Protein AF-A0A5E4I8W9-F1 (afdb_monomer_lite)

pLDDT: mean 79.37, std 18.42, range [37.03, 97.81]

Sequence (191 aa):
MSIEKKMALIIVDIEKENGEYVACIVKEGEKGYFTTDWRWGTDRQKAQKQADEYNAKMGITKKEAMRLTFQSMEPKRPQNKFNLPPDLYELVCEKAGTPTTFEDSLVTFEEPMNPEDPKVIYDILLQEIEIQAAGARGHPEEVGRFPTIMQCALILEYLRHGVKQQEAQGIDGQDRKGYTDTQDRENYTEN

Structure (mmCIF, N/CA/C/O backbone):
data_AF-A0A5E4I8W9-F1
#
_entry.id   AF-A0A5E4I8W9-F1
#
loop_
_atom_site.group_PDB
_atom_site.id
_atom_site.type_symbol
_atom_site.label_atom_id
_atom_site.label_alt_id
_atom_site.label_comp_id
_atom_site.label_asym_id
_atom_site.label_entity_id
_atom_site.label_se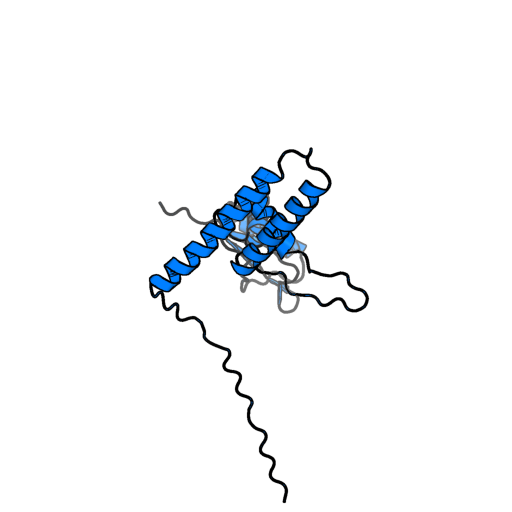q_id
_atom_site.pdbx_PDB_ins_code
_atom_site.Cartn_x
_atom_site.Cartn_y
_atom_site.Cartn_z
_atom_site.occupancy
_atom_site.B_iso_or_equiv
_atom_site.auth_seq_id
_atom_site.auth_comp_id
_atom_site.auth_asym_id
_atom_site.auth_atom_id
_atom_site.pdbx_PDB_model_num
ATOM 1 N N . MET A 1 1 ? 11.413 -14.765 21.235 1.00 44.59 1 MET A N 1
ATOM 2 C CA . MET A 1 1 ? 10.432 -13.877 21.891 1.00 44.59 1 MET A CA 1
ATOM 3 C C . MET A 1 1 ? 9.460 -13.433 20.817 1.00 44.59 1 MET A C 1
ATOM 5 O O . MET A 1 1 ? 9.900 -12.806 19.862 1.00 44.59 1 MET A O 1
ATOM 9 N N . SER A 1 2 ? 8.199 -13.850 20.896 1.00 56.50 2 SER A N 1
ATOM 10 C CA . SER A 1 2 ? 7.172 -13.412 19.949 1.00 56.50 2 SER A CA 1
ATOM 11 C C . SER A 1 2 ? 6.848 -11.954 20.251 1.00 56.50 2 SER A C 1
ATOM 13 O O . SER A 1 2 ? 6.422 -11.645 21.359 1.00 56.50 2 SER A O 1
ATOM 15 N N . ILE A 1 3 ? 7.121 -11.055 19.308 1.00 68.81 3 ILE A N 1
ATOM 16 C CA . ILE A 1 3 ? 6.708 -9.655 19.417 1.00 68.81 3 ILE A CA 1
ATOM 17 C C . ILE A 1 3 ? 5.181 -9.656 19.296 1.00 68.81 3 ILE A C 1
ATOM 19 O O . ILE A 1 3 ? 4.652 -10.071 18.264 1.00 68.81 3 ILE A O 1
ATOM 23 N N . GLU A 1 4 ? 4.473 -9.268 20.357 1.00 81.88 4 GLU A N 1
ATOM 24 C CA . GLU A 1 4 ? 3.020 -9.098 20.299 1.00 81.88 4 GLU A CA 1
ATOM 25 C C . GLU A 1 4 ? 2.685 -8.014 19.268 1.00 81.88 4 GLU A C 1
ATOM 27 O O . GLU A 1 4 ? 3.180 -6.888 19.344 1.00 81.88 4 GLU A O 1
ATOM 32 N N . LYS A 1 5 ? 1.874 -8.370 18.268 1.00 90.25 5 LYS A N 1
ATOM 33 C CA . LYS A 1 5 ? 1.439 -7.439 17.223 1.00 90.25 5 LYS A CA 1
ATOM 34 C C . LYS A 1 5 ? 0.463 -6.425 17.816 1.00 90.25 5 LYS A C 1
ATOM 36 O O . LYS A 1 5 ? -0.514 -6.820 18.453 1.00 90.25 5 LYS A O 1
ATOM 41 N N . LYS A 1 6 ? 0.682 -5.131 17.567 1.00 93.88 6 LYS A N 1
ATOM 42 C CA . LYS A 1 6 ? -0.249 -4.078 18.004 1.00 93.88 6 LYS A CA 1
ATOM 43 C C . LYS A 1 6 ? -1.563 -4.139 17.212 1.00 93.88 6 LYS A C 1
ATOM 45 O O . LYS A 1 6 ? -1.560 -4.459 16.025 1.00 93.88 6 LYS A O 1
ATOM 50 N N . MET A 1 7 ? -2.682 -3.789 17.846 1.00 95.44 7 MET A N 1
ATOM 51 C CA . MET A 1 7 ? -4.007 -3.726 17.210 1.00 95.44 7 MET A CA 1
ATOM 52 C C . MET A 1 7 ? -4.764 -2.469 17.632 1.00 95.44 7 MET A C 1
ATOM 54 O O . MET A 1 7 ? -4.796 -2.170 18.816 1.00 95.44 7 MET A O 1
ATOM 58 N N . ALA A 1 8 ? -5.391 -1.748 16.706 1.00 97.00 8 ALA A N 1
ATOM 59 C CA . ALA A 1 8 ? -6.159 -0.540 17.015 1.00 97.00 8 ALA A CA 1
ATOM 60 C C . ALA A 1 8 ? -7.597 -0.637 16.499 1.00 97.00 8 ALA A C 1
ATOM 62 O O . ALA A 1 8 ? -7.856 -1.246 15.463 1.00 97.00 8 ALA A O 1
ATOM 63 N N . LEU A 1 9 ? -8.523 -0.007 17.218 1.00 97.06 9 LEU A N 1
ATOM 64 C CA . LEU A 1 9 ? -9.911 0.171 16.805 1.00 97.06 9 LEU A CA 1
ATOM 65 C C . LEU A 1 9 ? -10.069 1.490 16.054 1.00 97.06 9 LEU A C 1
ATOM 67 O O . LEU A 1 9 ? -9.576 2.532 16.493 1.00 97.06 9 LEU A O 1
ATOM 71 N N . ILE A 1 10 ? -10.774 1.447 14.932 1.00 96.75 10 ILE A N 1
ATOM 72 C CA . ILE A 1 10 ? -11.034 2.591 14.062 1.00 96.75 10 ILE A CA 1
ATOM 73 C C . ILE A 1 10 ? -12.501 2.607 13.640 1.00 96.75 10 ILE A C 1
ATOM 75 O O . ILE A 1 10 ? -13.170 1.574 13.647 1.00 96.75 10 ILE A O 1
ATOM 79 N N . ILE A 1 11 ? -12.983 3.784 13.244 1.00 96.75 11 ILE A N 1
ATOM 80 C CA . ILE A 1 11 ? -14.303 3.957 12.638 1.00 96.75 11 ILE A CA 1
ATOM 81 C C . ILE A 1 11 ? -14.124 4.267 11.160 1.00 96.75 11 ILE A C 1
ATOM 83 O O . ILE A 1 11 ? -13.420 5.211 10.798 1.00 96.75 11 ILE A O 1
ATOM 87 N N . VAL A 1 12 ? -14.772 3.465 10.320 1.00 91.94 12 VAL A N 1
ATOM 88 C CA . VAL A 1 12 ? -14.774 3.615 8.866 1.00 91.94 12 VAL A CA 1
ATOM 89 C C . VAL A 1 12 ? -16.174 4.052 8.437 1.00 91.94 12 VAL A C 1
ATOM 91 O O . VAL A 1 12 ? -17.161 3.442 8.829 1.00 91.94 12 VAL A O 1
ATOM 94 N N . ASP A 1 13 ? -16.280 5.123 7.644 1.00 89.00 13 ASP A N 1
ATOM 95 C CA . ASP A 1 13 ? -17.581 5.743 7.334 1.00 89.00 13 ASP A CA 1
ATOM 96 C C . ASP A 1 13 ? -18.515 4.866 6.493 1.00 89.00 13 ASP A C 1
ATOM 98 O O . ASP A 1 13 ? -19.737 4.997 6.602 1.00 89.00 13 ASP A O 1
ATOM 102 N N . ILE A 1 14 ? -17.935 3.998 5.660 1.00 87.31 14 ILE A N 1
ATOM 103 C CA . ILE A 1 14 ? -18.670 3.052 4.813 1.00 87.31 14 ILE A CA 1
ATOM 104 C C . ILE A 1 14 ? -19.191 1.844 5.601 1.00 87.31 14 ILE A C 1
ATOM 106 O O . ILE A 1 14 ? -20.163 1.224 5.182 1.00 87.31 14 ILE A O 1
ATOM 110 N N . GLU A 1 15 ? -18.602 1.553 6.762 1.00 89.31 15 GLU A N 1
ATOM 111 C CA . GLU A 1 15 ? -18.958 0.397 7.580 1.00 89.31 15 GLU A CA 1
ATOM 112 C C . GLU A 1 15 ? -20.063 0.763 8.565 1.00 89.31 15 GLU A C 1
ATOM 114 O O . GLU A 1 15 ? -19.833 1.253 9.680 1.00 89.31 15 GLU A O 1
ATOM 119 N N . LYS A 1 16 ? -21.296 0.536 8.116 1.00 92.69 16 LYS A N 1
ATOM 120 C CA . LYS A 1 16 ? -22.503 0.727 8.911 1.00 92.69 16 LYS A CA 1
ATOM 121 C C . LYS A 1 16 ? -23.421 -0.465 8.776 1.00 92.69 16 LYS A C 1
ATOM 123 O O . LYS A 1 16 ? -23.658 -0.951 7.676 1.00 92.69 16 LYS A O 1
ATOM 128 N N . GLU A 1 17 ? -24.034 -0.854 9.882 1.00 92.69 17 GLU A N 1
ATOM 129 C CA . GLU A 1 17 ? -25.124 -1.821 9.871 1.00 92.69 17 GLU A CA 1
ATOM 130 C C . GLU A 1 17 ? -26.355 -1.170 10.485 1.00 92.69 17 GLU A C 1
ATOM 132 O O . GLU A 1 17 ? -26.282 -0.585 11.563 1.00 92.69 17 GLU A O 1
ATOM 137 N N . ASN A 1 18 ? -27.480 -1.212 9.770 1.00 93.94 18 ASN A N 1
ATOM 138 C CA . ASN A 1 18 ? -28.723 -0.549 10.181 1.00 93.94 18 ASN A CA 1
ATOM 139 C C . ASN A 1 18 ? -28.548 0.953 10.504 1.00 93.94 18 ASN A C 1
ATOM 141 O O . ASN A 1 18 ? -29.280 1.521 11.310 1.00 93.94 18 ASN A O 1
ATOM 145 N N . GLY A 1 19 ? -27.568 1.605 9.866 1.00 92.94 19 GLY A N 1
ATOM 146 C CA . GLY A 1 19 ? -27.229 3.017 10.073 1.00 92.94 19 GLY A CA 1
ATOM 147 C C . GLY A 1 19 ? -26.293 3.296 11.255 1.00 92.94 19 GLY A C 1
ATOM 148 O O . GLY A 1 19 ? -25.842 4.433 11.402 1.00 92.94 19 GLY A O 1
ATOM 149 N N . GLU A 1 20 ? -25.964 2.290 12.063 1.00 95.38 20 GLU A N 1
ATOM 150 C CA . GLU A 1 20 ? -25.036 2.408 13.186 1.00 95.38 20 GLU A CA 1
ATOM 151 C C . GLU A 1 20 ? -23.595 2.151 12.746 1.00 95.38 20 GLU A C 1
ATOM 153 O O . GLU A 1 20 ? -23.331 1.259 11.940 1.00 95.38 20 GLU A O 1
ATOM 158 N N . TYR A 1 21 ? -22.653 2.920 13.291 1.00 96.06 21 TYR A N 1
ATOM 159 C CA . TYR A 1 21 ? -21.228 2.725 13.052 1.00 96.06 21 TYR A CA 1
ATOM 160 C C . TYR A 1 21 ? -20.744 1.429 13.697 1.00 96.06 21 TYR A C 1
ATOM 162 O O . TYR A 1 21 ? -21.028 1.151 14.868 1.00 96.06 21 TYR A O 1
ATOM 170 N N . VAL A 1 22 ? -19.961 0.680 12.924 1.00 96.31 22 VAL A N 1
ATOM 171 C CA .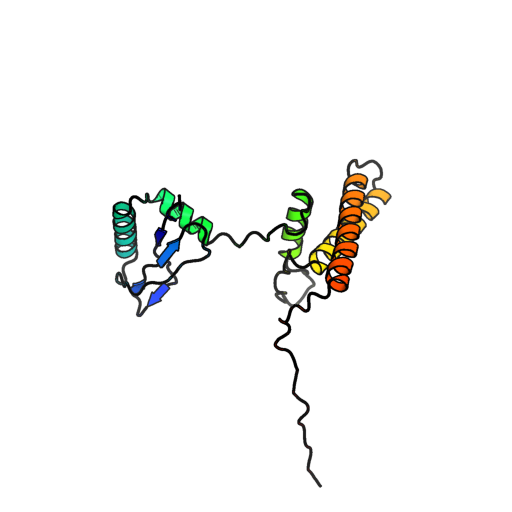 VAL A 1 22 ? -19.342 -0.576 13.340 1.00 96.31 22 VAL A CA 1
ATOM 172 C C . VAL A 1 22 ? -17.878 -0.325 13.664 1.00 96.31 22 VAL A C 1
ATOM 174 O O . VAL A 1 22 ? -17.150 0.290 12.881 1.00 96.31 22 VAL A O 1
ATOM 177 N N . ALA A 1 23 ? -17.422 -0.806 14.818 1.00 95.81 23 ALA A N 1
ATOM 178 C CA . ALA A 1 23 ? -16.007 -0.723 15.142 1.00 95.81 23 ALA A CA 1
ATOM 179 C C . ALA A 1 23 ? -15.203 -1.676 14.243 1.00 95.81 23 ALA A C 1
ATOM 181 O O . ALA A 1 23 ? -15.561 -2.845 14.072 1.00 95.81 23 ALA A O 1
ATOM 182 N N . CYS A 1 24 ? -14.104 -1.181 13.684 1.00 96.50 24 CYS A N 1
ATOM 183 C CA . CYS A 1 24 ? -13.204 -1.950 12.835 1.00 96.50 24 CYS A CA 1
ATOM 184 C C . CYS A 1 24 ? -11.846 -2.108 13.521 1.00 96.50 24 CYS A C 1
ATOM 186 O O . CYS A 1 24 ? -11.376 -1.189 14.186 1.00 96.50 24 CYS A O 1
ATOM 188 N N . ILE A 1 25 ? -11.200 -3.258 13.358 1.00 96.69 25 ILE A N 1
ATOM 189 C CA . ILE A 1 25 ? -9.895 -3.567 13.946 1.00 96.69 25 ILE A CA 1
ATOM 190 C C . ILE A 1 25 ? -8.837 -3.546 12.847 1.00 96.69 25 ILE A C 1
ATOM 192 O O . ILE A 1 25 ? -8.944 -4.280 11.867 1.00 96.69 25 ILE A O 1
ATOM 196 N N . VAL A 1 26 ? -7.778 -2.769 13.047 1.00 96.19 26 VAL A N 1
ATOM 197 C CA . VAL A 1 26 ? -6.542 -2.847 12.259 1.00 96.19 26 VAL A CA 1
ATOM 198 C C . VAL A 1 26 ? -5.455 -3.521 13.082 1.00 96.19 26 VAL A C 1
ATOM 200 O O . VAL A 1 26 ? -5.323 -3.263 14.280 1.00 96.19 26 VAL A O 1
ATOM 203 N N . LYS A 1 27 ? -4.666 -4.390 12.451 1.00 94.88 27 LYS A N 1
ATOM 204 C CA . LYS A 1 27 ? -3.575 -5.123 13.104 1.00 94.88 27 LYS A CA 1
ATOM 205 C C . LYS A 1 27 ? -2.245 -4.802 12.443 1.00 94.88 27 LYS A C 1
ATOM 207 O O . LYS A 1 27 ? -2.155 -4.635 11.230 1.00 94.88 27 LYS A O 1
ATOM 212 N N . GLU A 1 28 ? -1.197 -4.734 13.248 1.00 93.38 28 GLU A N 1
ATOM 213 C CA . GLU A 1 28 ? 0.152 -4.467 12.772 1.00 93.38 28 GLU A CA 1
ATOM 214 C C . GLU A 1 28 ? 0.642 -5.579 11.836 1.00 93.38 28 GLU A C 1
ATOM 216 O O . GLU A 1 28 ? 0.653 -6.764 12.182 1.00 93.38 28 GLU A O 1
ATOM 221 N N . GLY A 1 29 ? 1.054 -5.176 10.632 1.00 88.06 29 GLY A N 1
ATOM 222 C CA . GLY A 1 29 ? 1.522 -6.084 9.586 1.00 88.06 29 GLY A CA 1
ATOM 223 C C . GLY A 1 29 ? 0.414 -6.795 8.803 1.00 88.06 29 GLY A C 1
ATOM 224 O O . GLY A 1 29 ? 0.737 -7.618 7.950 1.00 88.06 29 GLY A O 1
ATOM 225 N N . GLU A 1 30 ? -0.861 -6.493 9.056 1.00 89.25 30 GLU A N 1
ATOM 226 C CA . GLU A 1 30 ? -1.992 -7.008 8.275 1.00 89.25 30 GLU A CA 1
ATOM 227 C C . GLU A 1 30 ? -2.579 -5.901 7.385 1.00 89.25 30 GLU A C 1
ATOM 229 O O . GLU A 1 30 ? -2.483 -4.711 7.694 1.00 89.25 30 GLU A O 1
ATOM 234 N N . LYS A 1 31 ? -3.131 -6.293 6.232 1.00 88.31 31 LYS A N 1
ATOM 235 C CA . LYS A 1 31 ? -3.739 -5.374 5.261 1.00 88.31 31 LYS A CA 1
ATOM 236 C C . LYS A 1 31 ? -5.248 -5.305 5.467 1.00 88.31 31 LYS A C 1
ATOM 238 O O . LYS A 1 31 ? -5.874 -6.313 5.782 1.00 88.31 31 LYS A O 1
ATOM 243 N N . GLY A 1 32 ? -5.810 -4.122 5.242 1.00 90.81 32 GLY A N 1
ATOM 244 C CA . GLY A 1 32 ? -7.217 -3.837 5.488 1.00 90.81 32 GLY A CA 1
ATOM 245 C C . GLY A 1 32 ? -7.574 -3.808 6.975 1.00 90.81 32 GLY A C 1
ATOM 246 O O . GLY A 1 32 ? -6.727 -3.643 7.852 1.00 90.81 32 GLY A O 1
ATOM 247 N N . TYR A 1 33 ? -8.859 -3.956 7.258 1.00 94.81 33 TYR A N 1
ATOM 248 C CA . TYR A 1 33 ? -9.402 -3.980 8.610 1.00 94.81 33 TYR A CA 1
ATOM 249 C C . TYR A 1 33 ? -10.397 -5.131 8.749 1.00 94.81 33 TYR A C 1
ATOM 251 O O . TYR A 1 33 ? -10.921 -5.645 7.764 1.00 94.81 33 TYR A O 1
ATOM 259 N N . PHE A 1 34 ? -10.672 -5.519 9.988 1.00 94.25 34 PHE A N 1
ATOM 260 C CA . PHE A 1 34 ? -11.680 -6.514 10.328 1.00 94.25 34 PHE A CA 1
ATOM 261 C C . PHE A 1 34 ? -12.878 -5.822 10.957 1.00 94.25 34 PHE A C 1
ATOM 263 O O . PHE A 1 34 ? -12.722 -5.064 11.913 1.00 94.25 34 PHE A O 1
ATOM 270 N N . THR A 1 35 ? -14.074 -6.088 10.456 1.00 94.06 35 THR A N 1
ATOM 271 C CA . THR A 1 35 ? -15.315 -5.612 11.071 1.00 94.06 35 THR A CA 1
ATOM 272 C C . THR A 1 35 ? -15.620 -6.409 12.335 1.00 94.06 35 THR A C 1
ATOM 274 O O . THR A 1 35 ? -15.418 -7.624 12.373 1.00 94.06 35 THR A O 1
ATOM 277 N N . THR A 1 36 ? -16.130 -5.740 13.364 1.00 9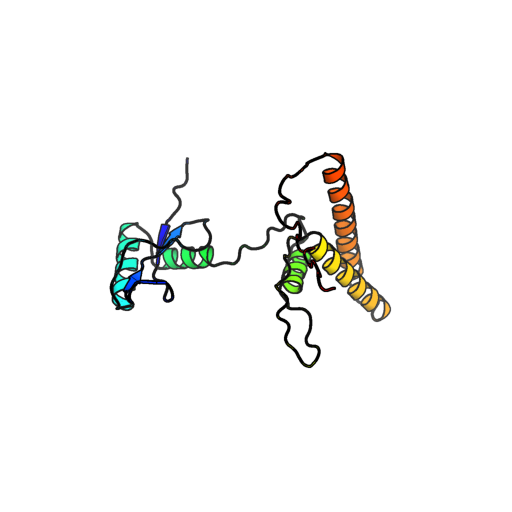5.75 36 THR A N 1
ATOM 278 C CA . THR A 1 36 ? -16.592 -6.390 14.600 1.00 95.75 36 THR A CA 1
ATOM 279 C C . THR A 1 36 ? -18.118 -6.486 14.655 1.00 95.75 36 THR A C 1
ATOM 281 O O . THR A 1 36 ? -18.850 -5.910 13.846 1.00 95.75 36 THR A O 1
ATOM 284 N N . ASP A 1 37 ? -18.624 -7.194 15.656 1.00 96.88 37 ASP A N 1
ATOM 285 C CA . ASP A 1 37 ? -20.032 -7.198 16.044 1.00 96.88 37 ASP A CA 1
ATOM 286 C C . ASP A 1 37 ? -20.414 -5.977 16.913 1.00 96.88 37 ASP A C 1
ATOM 288 O O . ASP A 1 37 ? -21.593 -5.764 17.199 1.00 96.88 37 ASP A O 1
ATOM 292 N N . TRP A 1 38 ? -19.468 -5.093 17.255 1.00 96.50 38 TRP A N 1
ATOM 293 C CA . TRP A 1 38 ? -19.726 -3.934 18.113 1.00 96.50 38 TRP A CA 1
ATOM 294 C C . TRP A 1 38 ? -20.336 -2.758 17.348 1.00 96.50 38 TRP A C 1
ATOM 296 O O . TRP A 1 38 ? -19.714 -2.175 16.457 1.00 96.50 38 TRP A O 1
ATOM 306 N N . ARG A 1 39 ? -21.553 -2.383 17.753 1.00 96.00 39 ARG A N 1
ATOM 307 C CA . ARG A 1 39 ? -22.319 -1.255 17.211 1.00 96.00 39 ARG A CA 1
ATOM 308 C C . ARG A 1 39 ? -22.258 -0.073 18.174 1.00 96.00 39 ARG A C 1
ATOM 310 O O . ARG A 1 39 ? -22.609 -0.208 19.345 1.00 96.00 39 ARG A O 1
ATOM 317 N N . TRP A 1 40 ? -21.805 1.084 17.697 1.00 96.25 40 TRP A N 1
ATOM 318 C CA . TRP A 1 40 ? -21.567 2.279 18.525 1.00 96.25 40 TRP A CA 1
ATOM 319 C C . TRP A 1 40 ? -22.513 3.442 18.193 1.00 96.25 40 TRP A C 1
ATOM 321 O O . TRP A 1 40 ? -22.206 4.616 18.421 1.00 96.25 40 TRP A O 1
ATOM 331 N N . GLY A 1 41 ? -23.703 3.103 17.693 1.00 95.38 41 GLY A N 1
ATOM 332 C CA . GLY A 1 41 ? -24.768 4.044 17.366 1.00 95.38 41 GLY A CA 1
ATOM 333 C C . GLY A 1 41 ? -24.507 4.845 16.089 1.00 95.38 41 GLY A C 1
ATOM 334 O O . GLY A 1 41 ? -23.562 4.603 15.346 1.00 95.38 41 GLY A O 1
ATOM 335 N N . THR A 1 42 ? -25.375 5.815 15.815 1.00 96.88 42 THR A N 1
ATOM 336 C CA . THR A 1 42 ? -25.404 6.573 14.548 1.00 96.88 42 THR A CA 1
ATOM 337 C C . THR A 1 42 ? -24.567 7.858 14.562 1.00 96.88 42 THR A C 1
ATOM 339 O O . THR A 1 42 ? -24.414 8.518 13.533 1.00 96.88 42 THR A O 1
ATOM 342 N N . ASP A 1 43 ? -24.013 8.234 15.717 1.00 97.44 43 ASP A N 1
ATOM 343 C CA . ASP A 1 43 ? -23.225 9.454 15.900 1.00 97.44 43 ASP A CA 1
ATOM 344 C C . ASP A 1 43 ? -21.727 9.162 15.747 1.00 97.44 43 ASP A C 1
ATOM 346 O O . ASP A 1 43 ? -21.100 8.516 16.592 1.00 97.44 43 ASP A O 1
ATOM 350 N N . ARG A 1 44 ? -21.137 9.701 14.674 1.00 95.12 44 ARG A N 1
ATOM 351 C CA . ARG A 1 44 ? -19.723 9.506 14.335 1.00 95.12 44 ARG A CA 1
ATOM 352 C C . ARG A 1 44 ? -18.783 9.980 15.439 1.00 95.12 44 ARG A C 1
ATOM 354 O O . ARG A 1 44 ? -17.779 9.326 15.705 1.00 95.12 44 ARG A O 1
ATOM 361 N N . GLN A 1 45 ? -19.063 11.128 16.057 1.00 97.00 45 GLN A N 1
ATOM 362 C CA . GLN A 1 45 ? -18.156 11.705 17.050 1.00 97.00 45 GLN A CA 1
ATOM 363 C C . GLN A 1 45 ? -18.139 10.859 18.321 1.00 97.00 45 GLN A C 1
ATOM 365 O O . GLN A 1 45 ? -17.076 10.650 18.907 1.00 97.00 45 GLN A O 1
ATOM 370 N N . LYS A 1 46 ? -19.300 10.323 18.714 1.00 97.31 46 LYS A N 1
ATOM 371 C CA . LYS A 1 46 ? -19.401 9.393 19.845 1.00 97.31 46 LYS A CA 1
ATOM 372 C C . LYS A 1 46 ? -18.687 8.078 19.558 1.00 97.31 46 LYS A C 1
ATOM 374 O O . LYS A 1 46 ? -17.882 7.660 20.387 1.00 97.31 46 LYS A O 1
ATOM 379 N N . ALA A 1 47 ? -18.909 7.482 18.387 1.00 97.00 47 ALA A N 1
ATOM 380 C CA . ALA A 1 47 ? -18.227 6.254 17.986 1.00 97.00 47 ALA A CA 1
ATOM 381 C C . ALA A 1 47 ? -16.698 6.443 17.936 1.00 97.00 47 ALA A C 1
ATOM 383 O O . ALA A 1 47 ? -15.949 5.642 18.489 1.00 97.00 47 ALA A O 1
ATOM 384 N N . GLN A 1 48 ? -16.217 7.552 17.362 1.00 96.75 48 GLN A N 1
ATOM 385 C CA . GLN A 1 48 ? -14.784 7.852 17.322 1.00 96.75 48 GLN A CA 1
ATOM 386 C C . GLN A 1 48 ? -14.194 8.040 18.723 1.00 96.75 48 GLN A C 1
ATOM 388 O O . GLN A 1 48 ? -13.105 7.545 19.005 1.00 96.75 48 GLN A O 1
ATOM 393 N N . LYS A 1 49 ? -14.906 8.739 19.614 1.00 97.56 49 LYS A N 1
ATOM 394 C CA . LYS A 1 49 ? -14.469 8.925 21.000 1.00 97.56 49 LYS A CA 1
ATOM 395 C C . LYS A 1 49 ? -14.370 7.587 21.737 1.00 97.56 49 LYS A C 1
ATOM 397 O O . LYS A 1 49 ? -13.398 7.372 22.453 1.00 97.56 49 LYS A O 1
ATOM 402 N N . GLN A 1 50 ? -15.323 6.680 21.521 1.00 97.56 50 GLN A N 1
ATOM 403 C CA . GLN A 1 50 ? -15.270 5.326 22.075 1.00 97.56 50 GLN A CA 1
ATOM 404 C C . GLN A 1 50 ? -14.061 4.544 21.541 1.00 97.56 50 GLN A C 1
ATOM 406 O O . GLN A 1 50 ? -13.337 3.955 22.341 1.00 97.56 50 GLN A O 1
ATOM 411 N N . ALA A 1 51 ? -13.772 4.605 20.235 1.00 97.50 51 ALA A N 1
ATOM 412 C CA . ALA A 1 51 ? -12.552 4.022 19.657 1.00 97.50 51 ALA A CA 1
ATOM 413 C C . ALA A 1 51 ? -11.282 4.571 20.325 1.00 97.50 51 ALA A C 1
ATOM 415 O O . ALA A 1 51 ? -10.425 3.797 20.751 1.00 97.50 51 ALA A O 1
ATOM 416 N N . ASP A 1 52 ? -11.173 5.897 20.447 1.00 97.19 52 ASP A N 1
ATOM 417 C CA . ASP A 1 52 ? -10.014 6.564 21.049 1.00 97.19 52 ASP A CA 1
ATOM 418 C C . ASP A 1 52 ? -9.842 6.146 22.530 1.00 97.19 52 ASP A C 1
ATOM 420 O O . ASP A 1 52 ? -8.726 5.856 22.965 1.00 97.19 52 ASP A O 1
ATOM 424 N N . GLU A 1 53 ? -10.935 6.037 23.296 1.00 97.81 53 GLU A N 1
ATOM 425 C CA . GLU A 1 53 ? -10.925 5.563 24.690 1.00 97.81 53 GLU A CA 1
ATOM 426 C C . GLU A 1 53 ? -10.515 4.087 24.816 1.00 97.81 53 GLU A C 1
ATOM 428 O O . GLU A 1 53 ? -9.751 3.733 25.719 1.00 97.81 53 GLU A O 1
ATOM 433 N N . TYR A 1 54 ? -10.987 3.217 23.919 1.00 97.38 54 TYR A N 1
ATOM 434 C CA . TYR A 1 54 ? -10.573 1.811 23.885 1.00 97.38 54 TYR A CA 1
ATOM 435 C C . TYR A 1 54 ? -9.093 1.663 23.523 1.00 97.38 54 TYR A C 1
ATOM 437 O O . TYR A 1 54 ? -8.369 0.925 24.192 1.00 97.38 54 TYR A O 1
ATOM 445 N N . ASN A 1 55 ? -8.618 2.398 22.518 1.00 97.50 55 ASN A N 1
ATOM 446 C CA . ASN A 1 55 ? -7.208 2.401 22.130 1.00 97.50 55 ASN A CA 1
ATOM 447 C C . ASN A 1 55 ? -6.311 2.874 23.280 1.00 97.50 55 ASN A C 1
ATOM 449 O O . ASN A 1 55 ? -5.297 2.237 23.566 1.00 97.50 55 ASN A O 1
ATOM 453 N N . ALA A 1 56 ? -6.721 3.918 24.006 1.00 96.88 56 ALA A N 1
ATOM 454 C CA . ALA A 1 56 ? -5.988 4.402 25.172 1.00 96.88 56 ALA A CA 1
ATOM 455 C C . ALA A 1 56 ? -5.874 3.335 26.277 1.00 96.88 56 ALA A C 1
ATOM 457 O O . ALA A 1 56 ? -4.803 3.180 26.864 1.00 96.88 56 ALA A O 1
ATOM 458 N N . LYS A 1 57 ? -6.934 2.547 26.523 1.00 97.00 57 LYS A N 1
ATOM 459 C CA . LYS A 1 57 ? -6.901 1.413 27.471 1.00 97.00 57 LYS A CA 1
ATOM 460 C C . LYS A 1 57 ? -5.942 0.301 27.038 1.00 97.00 57 LYS A C 1
ATOM 462 O O . LYS A 1 57 ? -5.389 -0.379 27.895 1.00 97.00 57 LYS A O 1
ATOM 467 N N . MET A 1 58 ? -5.724 0.141 25.734 1.00 94.69 58 MET A N 1
ATOM 468 C CA . MET A 1 58 ? -4.749 -0.796 25.160 1.00 94.69 58 MET A CA 1
ATOM 469 C C . MET A 1 58 ? -3.329 -0.210 25.064 1.00 94.69 58 MET A C 1
ATOM 471 O O . MET A 1 58 ? -2.441 -0.846 24.504 1.00 94.69 58 MET A O 1
ATOM 475 N N . GLY A 1 59 ? -3.094 1.001 25.584 1.00 96.38 59 GLY A N 1
ATOM 476 C CA . GLY A 1 59 ? -1.790 1.664 25.514 1.00 96.38 59 GLY A CA 1
ATOM 477 C C . GLY A 1 59 ? -1.434 2.184 24.120 1.00 96.38 59 GLY A C 1
ATOM 478 O O . GLY A 1 59 ? -0.260 2.410 23.836 1.00 96.38 59 GLY A O 1
ATOM 479 N N . ILE A 1 60 ? -2.426 2.370 23.247 1.00 96.81 60 ILE A N 1
ATOM 480 C CA . ILE A 1 60 ? -2.236 2.846 21.878 1.00 96.81 60 ILE A CA 1
ATOM 481 C C . ILE A 1 60 ? -2.640 4.304 21.793 1.00 96.81 60 ILE A C 1
ATOM 483 O O . ILE A 1 60 ? -3.782 4.692 22.048 1.00 96.81 60 ILE A O 1
ATOM 487 N N . THR A 1 61 ? -1.682 5.129 21.394 1.00 96.62 61 THR A N 1
ATOM 488 C CA . THR A 1 61 ? -1.931 6.549 21.171 1.00 96.62 61 THR A CA 1
ATOM 489 C C . THR A 1 61 ? -2.710 6.770 19.876 1.00 96.62 61 THR A C 1
ATOM 491 O O . THR A 1 61 ? -2.613 5.999 18.921 1.00 96.62 61 THR A O 1
ATOM 494 N N . LYS A 1 62 ? -3.424 7.895 19.777 1.00 94.50 62 LYS A N 1
ATOM 495 C CA . LYS A 1 62 ? -4.124 8.284 18.541 1.00 94.50 62 LYS A CA 1
ATOM 496 C C . LYS A 1 62 ? -3.199 8.318 17.317 1.00 94.50 62 LYS A C 1
ATOM 498 O O . LYS A 1 62 ? -3.584 7.894 16.232 1.00 94.50 62 LYS A O 1
ATOM 503 N N . LYS A 1 63 ? -1.959 8.784 17.505 1.00 94.50 63 LYS A N 1
ATOM 504 C CA . LYS A 1 63 ? -0.934 8.821 16.454 1.00 94.50 63 LYS A CA 1
ATOM 505 C C . LYS A 1 63 ? -0.550 7.415 15.986 1.00 94.50 63 LYS A C 1
ATOM 507 O O . LYS A 1 63 ? -0.379 7.198 14.791 1.00 94.50 63 LYS A O 1
ATOM 512 N N . GLU A 1 64 ? -0.429 6.461 16.906 1.00 95.44 64 GLU A N 1
ATOM 513 C CA . GLU A 1 64 ? -0.157 5.064 16.560 1.00 95.44 64 GLU A CA 1
ATOM 514 C C . GLU A 1 64 ? -1.344 4.392 15.875 1.00 95.44 64 GLU A C 1
ATOM 516 O O . GLU A 1 64 ? -1.126 3.694 14.890 1.00 95.44 64 GLU A O 1
ATOM 521 N N . ALA A 1 65 ? -2.574 4.633 16.338 1.00 95.88 65 ALA A N 1
ATOM 522 C CA . ALA A 1 65 ? -3.774 4.127 15.678 1.00 95.88 65 ALA A CA 1
ATOM 523 C C . ALA A 1 65 ? -3.838 4.616 14.224 1.00 95.88 65 ALA A C 1
ATOM 525 O O . ALA A 1 65 ? -3.942 3.799 13.317 1.00 95.88 65 ALA A O 1
ATOM 526 N N . MET A 1 66 ? -3.641 5.920 13.984 1.00 93.88 66 MET A N 1
ATOM 527 C CA . MET A 1 66 ? -3.567 6.471 12.624 1.00 93.88 66 MET A CA 1
ATOM 528 C C . MET A 1 66 ? -2.445 5.838 11.794 1.00 93.88 66 MET A C 1
ATOM 530 O O . MET A 1 66 ? -2.663 5.504 10.632 1.00 93.88 66 MET A O 1
ATOM 534 N N . ARG A 1 67 ? -1.252 5.644 12.375 1.00 94.56 67 ARG A N 1
ATOM 535 C CA . ARG A 1 67 ? -0.138 4.964 11.695 1.00 94.56 67 ARG A CA 1
ATOM 536 C C . ARG A 1 67 ? -0.537 3.554 11.253 1.00 94.56 67 ARG A C 1
ATOM 538 O O . ARG A 1 67 ? -0.280 3.198 10.108 1.00 94.56 67 ARG A O 1
ATOM 545 N N . LEU A 1 68 ? -1.153 2.770 12.139 1.00 94.19 68 LEU A N 1
ATOM 546 C CA . LEU A 1 68 ? -1.615 1.414 11.830 1.00 94.19 68 LEU A CA 1
ATOM 547 C C . LEU A 1 68 ? -2.683 1.427 10.733 1.00 94.19 68 LEU A C 1
ATOM 549 O O . LEU A 1 68 ? -2.595 0.637 9.797 1.00 94.19 68 LEU A O 1
ATOM 553 N N . THR A 1 69 ? -3.629 2.368 10.792 1.00 93.75 69 THR A N 1
ATOM 554 C CA . THR A 1 69 ? -4.638 2.556 9.743 1.00 93.75 69 THR A CA 1
ATOM 555 C C . THR A 1 69 ? -3.987 2.787 8.388 1.00 93.75 69 THR A C 1
ATOM 557 O O . THR A 1 69 ? -4.275 2.055 7.445 1.00 93.75 69 THR A O 1
ATOM 560 N N . PHE A 1 70 ? -3.059 3.742 8.286 1.00 90.62 70 PHE A N 1
ATOM 561 C CA . PHE A 1 70 ? -2.382 4.022 7.020 1.00 90.62 70 PHE A CA 1
ATOM 562 C C . PHE A 1 70 ? -1.592 2.818 6.512 1.00 90.62 70 PHE A C 1
ATOM 564 O O . PHE A 1 70 ? -1.718 2.466 5.346 1.00 90.62 70 PHE A O 1
ATOM 571 N N . GLN A 1 71 ? -0.858 2.120 7.380 1.00 88.75 71 GLN A N 1
ATOM 572 C CA . GLN A 1 71 ? -0.124 0.910 6.990 1.00 88.75 71 GLN A CA 1
ATOM 573 C C . GLN A 1 71 ? -1.042 -0.204 6.468 1.00 88.75 71 GLN A C 1
ATOM 575 O O . GLN A 1 71 ? -0.684 -0.924 5.528 1.00 88.75 71 GLN A O 1
ATOM 580 N N . SER A 1 72 ? -2.229 -0.334 7.063 1.00 87.56 72 SER A N 1
ATOM 581 C CA . SER A 1 72 ? -3.230 -1.313 6.647 1.00 87.56 72 SER A CA 1
ATOM 582 C C . SER A 1 72 ? -3.882 -0.957 5.306 1.00 87.56 72 SER A C 1
ATOM 584 O O . SER A 1 72 ? -4.222 -1.858 4.540 1.00 87.56 72 SER A O 1
ATOM 586 N N . MET A 1 73 ? -4.003 0.341 5.005 1.00 82.94 73 MET A N 1
ATOM 587 C CA . MET A 1 73 ? -4.588 0.877 3.771 1.00 82.94 73 MET A CA 1
ATOM 588 C C . MET A 1 73 ? -3.577 1.064 2.643 1.00 82.94 73 MET A C 1
ATOM 590 O O . MET A 1 73 ? -3.987 1.203 1.494 1.00 82.94 73 MET A O 1
ATOM 594 N N . GLU A 1 74 ? -2.273 1.085 2.938 1.00 74.31 74 GLU A N 1
ATOM 595 C CA . GLU A 1 74 ? -1.254 1.148 1.897 1.00 74.31 74 GLU A CA 1
ATOM 596 C C . GLU A 1 74 ? -1.511 0.007 0.906 1.00 74.31 74 GLU A C 1
ATOM 598 O O . GLU A 1 74 ? -1.563 -1.156 1.344 1.00 74.31 74 GLU A O 1
ATOM 603 N N . PRO A 1 75 ? -1.648 0.291 -0.404 1.00 62.16 75 PRO A N 1
ATOM 604 C CA . PRO A 1 75 ? -1.701 -0.769 -1.395 1.00 62.16 75 PRO A CA 1
ATOM 605 C C . PRO A 1 75 ? -0.495 -1.669 -1.153 1.00 62.16 75 PRO A C 1
ATOM 607 O O . PRO A 1 75 ? 0.575 -1.194 -0.750 1.00 62.16 75 PRO A O 1
ATOM 610 N N . LYS A 1 76 ? -0.678 -2.987 -1.286 1.00 57.12 76 LYS A N 1
ATOM 611 C CA . LYS A 1 76 ? 0.443 -3.919 -1.180 1.00 57.12 76 LYS A CA 1
ATOM 612 C C . LYS A 1 76 ? 1.464 -3.420 -2.191 1.00 57.12 76 LYS A C 1
ATOM 614 O O . LYS A 1 76 ? 1.207 -3.523 -3.386 1.00 57.12 76 LYS A O 1
ATOM 619 N N . ARG A 1 77 ? 2.560 -2.809 -1.712 1.00 58.56 77 ARG A N 1
ATOM 620 C CA . ARG A 1 77 ? 3.645 -2.436 -2.608 1.00 58.56 77 ARG A CA 1
ATOM 621 C C . ARG A 1 77 ? 3.973 -3.732 -3.315 1.00 58.56 77 ARG A C 1
ATOM 623 O O . ARG A 1 77 ? 4.204 -4.725 -2.604 1.00 58.56 77 ARG A O 1
ATOM 630 N N . PRO A 1 78 ? 3.889 -3.760 -4.648 1.00 61.16 78 PRO A N 1
ATOM 631 C CA . PRO A 1 78 ? 4.279 -4.952 -5.353 1.00 61.16 78 PRO A CA 1
ATOM 632 C C . PRO A 1 78 ? 5.676 -5.290 -4.833 1.00 61.16 78 PRO A C 1
ATOM 634 O O . PRO A 1 78 ? 6.496 -4.406 -4.535 1.00 61.16 78 PRO A O 1
ATOM 637 N N . GLN A 1 79 ? 5.901 -6.555 -4.547 1.00 67.75 79 GLN A N 1
ATOM 638 C CA . GLN A 1 79 ? 7.194 -7.010 -4.104 1.00 67.75 79 GLN A CA 1
ATOM 639 C C . GLN A 1 79 ? 8.100 -6.999 -5.321 1.00 67.75 79 GLN A C 1
ATOM 641 O O . GLN A 1 79 ? 7.764 -7.569 -6.357 1.00 67.75 79 GLN A O 1
ATOM 646 N N . ASN A 1 80 ? 9.275 -6.395 -5.176 1.00 76.12 80 ASN A N 1
ATOM 647 C CA . ASN A 1 80 ? 10.311 -6.444 -6.193 1.00 76.12 80 ASN A CA 1
ATOM 648 C C . ASN A 1 80 ? 10.951 -7.847 -6.231 1.00 76.12 80 ASN A C 1
ATOM 650 O O . ASN A 1 80 ? 12.116 -8.040 -5.891 1.00 76.12 80 ASN A O 1
ATOM 654 N N . LYS A 1 81 ? 10.149 -8.857 -6.590 1.00 75.44 81 LYS A N 1
ATOM 655 C CA . LYS A 1 81 ? 10.514 -10.283 -6.623 1.00 75.44 81 LYS A CA 1
ATOM 656 C C . LYS A 1 81 ? 11.656 -10.564 -7.594 1.00 75.44 81 LYS A C 1
ATOM 658 O O . LYS A 1 81 ? 12.362 -11.554 -7.441 1.00 75.44 81 LYS A O 1
ATOM 663 N N . PHE A 1 82 ? 11.839 -9.678 -8.567 1.00 76.12 82 PHE A N 1
ATOM 664 C CA . PHE A 1 82 ? 12.861 -9.778 -9.599 1.00 76.12 82 PHE A CA 1
ATOM 665 C C . PHE A 1 82 ? 14.146 -9.027 -9.235 1.00 76.12 82 PHE A C 1
ATOM 667 O O . PHE A 1 82 ? 15.068 -8.997 -10.043 1.00 76.12 82 PHE A O 1
ATOM 674 N N . ASN A 1 83 ? 14.226 -8.456 -8.022 1.00 80.06 83 ASN A N 1
ATOM 675 C CA . ASN A 1 83 ? 15.365 -7.671 -7.538 1.00 80.06 83 ASN A CA 1
ATOM 676 C C . ASN A 1 83 ? 15.802 -6.584 -8.533 1.00 80.06 83 ASN A C 1
ATOM 678 O O . ASN A 1 83 ? 16.994 -6.338 -8.722 1.00 80.06 83 ASN A O 1
ATOM 682 N N . LEU A 1 84 ? 14.826 -5.944 -9.179 1.00 83.06 84 LEU A N 1
ATOM 683 C CA . LEU A 1 84 ? 15.058 -4.815 -10.063 1.00 83.06 84 LEU A CA 1
ATOM 684 C C . LEU A 1 84 ? 15.758 -3.688 -9.285 1.00 83.06 84 LEU A C 1
ATOM 686 O O . LEU A 1 84 ? 15.469 -3.479 -8.103 1.00 83.06 84 LEU A O 1
ATOM 690 N N . PRO A 1 85 ? 16.657 -2.931 -9.919 1.00 85.44 85 PRO A N 1
ATOM 691 C CA . PRO A 1 85 ? 17.099 -1.650 -9.386 1.00 85.44 85 PRO A CA 1
ATOM 692 C C . PRO A 1 85 ? 15.895 -0.765 -8.986 1.00 85.44 85 PRO A C 1
ATOM 694 O O . PRO A 1 85 ? 14.865 -0.826 -9.664 1.00 85.44 85 PRO A O 1
ATOM 697 N N . PRO A 1 86 ? 15.965 0.012 -7.882 1.00 83.75 86 PRO A N 1
ATOM 698 C CA . PRO A 1 86 ? 14.821 0.786 -7.384 1.00 83.75 86 PRO A CA 1
ATOM 699 C C . PRO A 1 86 ? 14.192 1.720 -8.425 1.00 83.75 86 PRO A C 1
ATOM 701 O O . PRO A 1 86 ? 12.974 1.799 -8.512 1.00 83.75 86 PRO A O 1
ATOM 704 N N . ASP A 1 87 ? 15.021 2.360 -9.243 1.00 86.56 87 ASP A N 1
ATOM 705 C CA . ASP A 1 87 ? 14.637 3.236 -10.350 1.00 86.56 87 ASP A CA 1
ATOM 706 C C . ASP A 1 87 ? 13.847 2.498 -11.441 1.00 86.56 87 ASP A C 1
ATOM 708 O O . ASP A 1 87 ? 12.779 2.948 -11.853 1.00 86.56 87 ASP A O 1
ATOM 712 N N . LEU A 1 88 ? 14.314 1.321 -11.866 1.00 86.62 88 LEU A N 1
ATOM 713 C CA . LEU A 1 88 ? 13.593 0.499 -12.846 1.00 86.62 88 LEU A CA 1
ATOM 714 C C . LEU A 1 88 ? 12.313 -0.103 -12.264 1.00 86.62 88 LEU A C 1
ATOM 716 O O . LEU A 1 88 ? 11.332 -0.301 -12.976 1.00 86.62 88 LEU A O 1
ATOM 720 N N . TYR A 1 89 ? 12.307 -0.393 -10.965 1.00 86.50 89 TYR A N 1
ATOM 721 C CA . TYR A 1 89 ? 11.123 -0.899 -10.290 1.00 86.50 89 TYR A CA 1
ATOM 722 C C . TYR A 1 89 ? 10.014 0.150 -10.187 1.00 86.50 89 TYR A C 1
ATOM 724 O O . TYR A 1 89 ? 8.845 -0.156 -10.426 1.00 86.50 89 TYR A O 1
ATOM 732 N N . GLU A 1 90 ? 10.382 1.387 -9.851 1.00 85.88 90 GLU A N 1
ATOM 733 C CA . GLU A 1 90 ? 9.464 2.524 -9.842 1.00 85.88 90 GLU A CA 1
ATOM 734 C C . GLU A 1 90 ? 8.884 2.769 -11.237 1.00 85.88 90 GLU A C 1
ATOM 736 O O . GLU A 1 90 ? 7.665 2.873 -11.359 1.00 85.88 90 GLU A O 1
ATOM 741 N N . LEU A 1 91 ? 9.717 2.724 -12.285 1.00 87.38 91 LEU A N 1
ATOM 742 C CA . LEU A 1 91 ? 9.277 2.822 -13.680 1.00 87.38 91 LEU A CA 1
ATOM 743 C C . LEU A 1 91 ? 8.232 1.753 -14.042 1.00 87.38 91 LEU A C 1
ATOM 745 O O . LEU A 1 91 ? 7.213 2.062 -14.658 1.00 87.38 91 LEU A O 1
ATOM 749 N N . VAL A 1 92 ? 8.469 0.494 -13.656 1.00 86.44 92 VAL A N 1
ATOM 750 C CA . VAL A 1 92 ? 7.517 -0.605 -13.887 1.00 86.44 92 VAL A CA 1
ATOM 751 C C . VAL A 1 92 ? 6.207 -0.360 -13.145 1.00 86.44 92 VAL A C 1
ATOM 753 O O . VAL A 1 92 ? 5.139 -0.535 -13.724 1.00 86.44 92 VAL A O 1
ATOM 756 N N . CYS A 1 93 ? 6.266 0.057 -11.879 1.00 83.44 93 CYS A N 1
ATOM 757 C CA . CYS A 1 93 ? 5.067 0.337 -11.090 1.00 83.44 93 CYS A CA 1
ATOM 758 C C . CYS A 1 93 ? 4.252 1.497 -11.675 1.00 83.44 93 CYS A C 1
ATOM 760 O O . CYS A 1 93 ? 3.026 1.420 -11.710 1.00 83.44 93 CYS A O 1
ATOM 762 N N . GLU A 1 94 ? 4.927 2.553 -12.132 1.00 85.69 94 GLU A N 1
ATOM 763 C CA . GLU A 1 94 ? 4.296 3.703 -12.775 1.00 85.69 94 GLU A CA 1
ATOM 764 C C . GLU A 1 94 ? 3.596 3.276 -14.067 1.00 85.69 94 GLU A C 1
ATOM 766 O O . GLU A 1 94 ? 2.387 3.460 -14.198 1.00 85.69 94 GLU A O 1
ATOM 771 N N . LYS A 1 95 ? 4.318 2.612 -14.977 1.00 84.19 95 LYS A N 1
ATOM 772 C CA . LYS A 1 95 ? 3.783 2.205 -16.284 1.00 84.19 95 LYS A CA 1
ATOM 773 C C . LYS A 1 95 ? 2.708 1.118 -16.201 1.00 84.19 95 LYS A C 1
ATOM 775 O O . LYS A 1 95 ? 1.780 1.131 -17.002 1.00 84.19 95 LYS A O 1
ATOM 780 N N . ALA A 1 96 ? 2.786 0.209 -15.230 1.00 82.50 96 ALA A N 1
ATOM 781 C CA . ALA A 1 96 ? 1.753 -0.807 -15.009 1.00 82.50 96 ALA A CA 1
ATOM 782 C C . ALA A 1 96 ? 0.464 -0.223 -14.394 1.00 82.50 96 ALA A C 1
ATOM 784 O O . ALA A 1 96 ? -0.625 -0.753 -14.614 1.00 82.50 96 ALA A O 1
ATOM 785 N N . GLY A 1 97 ? 0.583 0.863 -13.620 1.00 70.38 97 GLY A N 1
ATOM 786 C CA . GLY A 1 97 ? -0.543 1.547 -12.978 1.00 70.38 97 GLY A CA 1
ATOM 787 C C . GLY A 1 97 ? -1.233 2.595 -13.853 1.00 70.38 97 GLY A C 1
ATOM 788 O O . GLY A 1 97 ? -2.340 3.022 -13.524 1.00 70.38 97 GLY A O 1
ATOM 789 N N . THR A 1 98 ? -0.608 3.026 -14.951 1.00 59.31 98 THR A N 1
ATOM 790 C CA . THR A 1 98 ? -1.213 3.978 -15.886 1.00 59.31 98 THR A CA 1
ATOM 791 C C . THR A 1 98 ? -2.127 3.255 -16.880 1.00 59.31 98 THR A C 1
ATOM 793 O O . THR A 1 98 ? -1.621 2.453 -17.668 1.00 59.31 98 THR A O 1
ATOM 796 N N . PRO A 1 99 ? -3.447 3.537 -16.907 1.00 55.88 99 PRO A N 1
ATOM 797 C CA . PRO A 1 99 ? -4.323 3.009 -17.947 1.00 55.88 99 PRO A CA 1
ATOM 798 C C . PRO A 1 99 ? -3.810 3.477 -19.310 1.00 55.88 99 PRO A C 1
ATOM 800 O O . PRO A 1 99 ? -3.614 4.672 -19.552 1.00 55.88 99 PRO A O 1
ATOM 803 N N . THR A 1 100 ? -3.513 2.517 -20.178 1.00 48.28 100 THR A N 1
ATOM 804 C CA . THR A 1 100 ? -2.861 2.777 -21.455 1.00 48.28 100 THR A CA 1
ATOM 805 C C . THR A 1 100 ? -3.933 3.089 -22.494 1.00 48.28 100 THR A C 1
ATOM 807 O O . THR A 1 100 ? -4.559 2.183 -23.015 1.00 48.28 100 THR A O 1
ATOM 810 N N . THR A 1 101 ? -4.136 4.384 -22.762 1.00 47.09 101 THR A N 1
ATOM 811 C CA . THR A 1 101 ? -4.630 5.047 -23.996 1.00 47.09 101 THR A CA 1
ATOM 812 C C . THR A 1 101 ? -5.719 6.100 -23.759 1.00 47.09 101 THR A C 1
ATOM 814 O O . THR A 1 101 ? -6.831 5.838 -23.313 1.00 47.09 101 THR A O 1
ATOM 817 N N . PHE A 1 102 ? -5.360 7.336 -24.116 1.00 46.44 102 PHE A N 1
ATOM 818 C CA . PHE A 1 102 ? -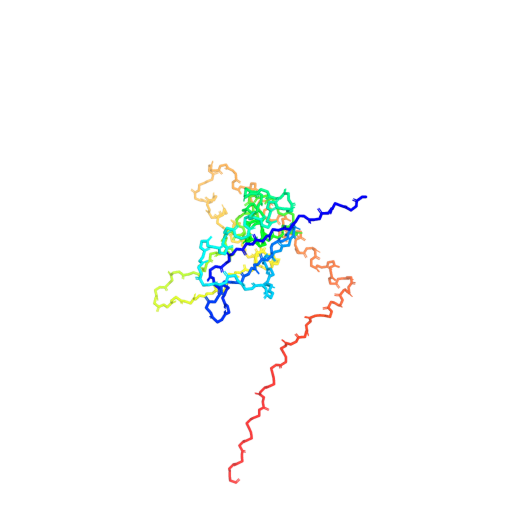6.263 8.419 -24.495 1.00 46.44 102 PHE A CA 1
ATOM 819 C C . PHE A 1 102 ? -6.289 8.419 -26.031 1.00 46.44 102 PHE A C 1
ATOM 821 O O . PHE A 1 102 ? -5.622 9.231 -26.667 1.00 46.44 102 PHE A O 1
ATOM 828 N N . GLU A 1 103 ? -6.974 7.453 -26.641 1.00 48.47 103 GLU A N 1
ATOM 829 C CA . GLU A 1 103 ? -7.391 7.597 -28.038 1.00 48.47 103 GLU A CA 1
ATOM 830 C C . GLU A 1 103 ? -8.886 7.910 -28.056 1.00 48.47 103 GLU A C 1
ATOM 832 O O . GLU A 1 103 ? -9.684 7.309 -27.335 1.00 48.47 103 GLU A O 1
ATOM 837 N N . ASP A 1 104 ? -9.227 8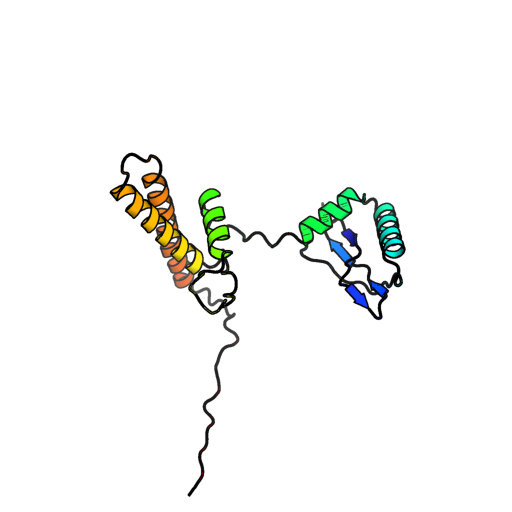.957 -28.802 1.00 54.50 104 ASP A N 1
ATOM 838 C CA . ASP A 1 104 ? -10.536 9.592 -28.840 1.00 54.50 104 ASP A CA 1
ATOM 839 C C . ASP A 1 104 ? -11.696 8.576 -28.906 1.00 54.50 104 ASP A C 1
ATOM 841 O O . ASP A 1 104 ? -11.807 7.793 -29.845 1.00 54.50 104 ASP A O 1
ATOM 845 N N . SER A 1 105 ? -12.628 8.689 -27.948 1.00 59.28 105 SER A N 1
ATOM 846 C CA . SER A 1 105 ? -14.047 8.288 -28.051 1.00 59.28 105 SER A CA 1
ATOM 847 C C . SER A 1 105 ? -14.584 7.083 -27.253 1.00 59.28 105 SER A C 1
ATOM 849 O O . SER A 1 105 ? -15.793 6.861 -27.319 1.00 59.28 105 SER A O 1
ATOM 851 N N . LEU A 1 106 ? -13.826 6.378 -26.410 1.00 55.62 106 LEU A N 1
ATOM 852 C CA . LEU A 1 106 ? -14.402 5.508 -25.361 1.00 55.62 106 LEU A CA 1
ATOM 853 C C . LEU A 1 106 ? -13.338 5.212 -24.300 1.00 55.62 106 LEU A C 1
ATOM 855 O O . LEU A 1 106 ? -12.358 4.541 -24.588 1.00 55.62 106 LEU A O 1
ATOM 859 N N . VAL A 1 107 ? -13.529 5.698 -23.068 1.00 50.28 107 VAL A N 1
ATOM 860 C CA . VAL A 1 107 ? -12.653 5.337 -21.941 1.00 50.28 107 VAL A CA 1
ATOM 861 C C . VAL A 1 107 ? -12.928 3.877 -21.586 1.00 50.28 107 VAL A C 1
ATOM 863 O O . VAL A 1 107 ? -13.828 3.573 -20.802 1.00 50.28 107 VAL A O 1
ATOM 866 N N . THR A 1 108 ? -12.184 2.959 -22.193 1.00 50.56 108 THR A N 1
ATOM 867 C CA . THR A 1 108 ? -12.074 1.592 -21.697 1.00 50.56 108 THR A CA 1
ATOM 868 C C . THR A 1 108 ? -11.159 1.628 -20.483 1.00 50.56 108 THR A C 1
ATOM 870 O O . THR A 1 108 ? -9.965 1.888 -20.595 1.00 50.56 108 THR A O 1
ATOM 873 N N . PHE A 1 109 ? -11.735 1.426 -19.296 1.00 49.97 109 PHE A N 1
ATOM 874 C CA . PHE A 1 109 ? -10.964 1.198 -18.078 1.00 49.97 109 PHE A CA 1
ATOM 875 C C . PHE A 1 109 ? -10.295 -0.174 -18.199 1.00 49.97 109 PHE A C 1
ATOM 877 O O . PHE A 1 109 ? -10.866 -1.179 -17.781 1.00 49.97 109 PHE A O 1
ATOM 884 N N . GLU A 1 110 ? -9.122 -0.230 -18.826 1.00 59.19 110 GLU A N 1
ATOM 885 C CA . GLU A 1 110 ? -8.273 -1.412 -18.720 1.00 59.19 110 GLU A CA 1
ATOM 886 C C . GLU A 1 110 ? -7.826 -1.547 -17.264 1.00 59.19 110 GLU A C 1
ATOM 888 O O . GLU A 1 110 ? -7.410 -0.570 -16.629 1.00 59.19 110 GLU A O 1
ATOM 893 N N . GLU A 1 111 ? -7.995 -2.746 -16.704 1.00 66.00 111 GLU A N 1
ATOM 894 C CA . GLU A 1 111 ? -7.564 -3.024 -15.341 1.00 66.00 111 GLU A CA 1
ATOM 895 C C . GLU A 1 111 ? -6.056 -2.752 -15.221 1.00 66.00 111 GLU A C 1
ATOM 897 O O . GLU A 1 111 ? -5.294 -3.134 -16.114 1.00 66.00 111 GLU A O 1
ATOM 902 N N . PRO A 1 112 ? -5.605 -2.093 -14.136 1.00 69.69 112 PRO A N 1
ATOM 903 C CA . PRO A 1 112 ? -4.188 -1.838 -13.926 1.00 69.69 112 PRO A CA 1
ATOM 904 C C . PRO A 1 112 ? -3.420 -3.158 -13.976 1.00 69.69 112 PRO A C 1
ATOM 906 O O . PRO A 1 112 ? -3.775 -4.132 -13.304 1.00 69.69 112 PRO A O 1
ATOM 909 N N . MET A 1 113 ? -2.366 -3.188 -14.787 1.00 79.56 113 MET A N 1
ATOM 910 C CA . MET A 1 113 ? -1.569 -4.389 -14.985 1.00 79.56 113 MET A CA 1
ATOM 911 C C . MET A 1 113 ? -0.844 -4.740 -13.688 1.00 79.56 113 MET A C 1
ATOM 913 O O . MET A 1 113 ? -0.425 -3.862 -12.935 1.00 79.56 113 MET A O 1
ATOM 917 N N . ASN A 1 114 ? -0.667 -6.033 -13.414 1.00 81.69 114 ASN A N 1
ATOM 918 C CA . ASN A 1 114 ? 0.096 -6.466 -12.250 1.00 81.69 114 ASN A CA 1
ATOM 919 C C . ASN A 1 114 ? 1.601 -6.214 -12.491 1.00 81.69 114 ASN A C 1
ATOM 921 O O . ASN A 1 114 ? 2.194 -6.916 -13.310 1.00 81.69 114 ASN A O 1
ATOM 925 N N . PRO A 1 115 ? 2.260 -5.293 -11.762 1.00 83.12 115 PRO A N 1
ATOM 926 C CA . PRO A 1 115 ? 3.691 -5.013 -11.933 1.00 83.12 115 PRO A CA 1
ATOM 927 C C . PRO A 1 115 ? 4.600 -6.156 -11.453 1.00 83.12 115 PRO A C 1
ATOM 929 O O . PRO A 1 115 ? 5.813 -6.087 -11.622 1.00 83.12 115 PRO A O 1
ATOM 932 N N . GLU A 1 116 ? 4.041 -7.205 -10.838 1.00 82.25 116 GLU A N 1
ATOM 933 C CA . GLU A 1 116 ? 4.760 -8.444 -10.524 1.00 82.25 116 GLU A CA 1
ATOM 934 C C . GLU A 1 116 ? 4.656 -9.507 -11.636 1.00 82.25 116 GLU A C 1
ATOM 936 O O . GLU A 1 116 ? 5.252 -10.577 -11.497 1.00 82.25 116 GLU A O 1
ATOM 941 N N . ASP A 1 117 ? 3.893 -9.267 -12.708 1.00 84.75 117 ASP A N 1
ATOM 942 C CA . ASP A 1 117 ? 3.809 -10.191 -13.841 1.00 84.75 117 ASP A CA 1
ATOM 943 C C . ASP A 1 117 ? 5.112 -10.121 -14.666 1.00 84.75 117 ASP A C 1
ATOM 945 O O . ASP A 1 117 ? 5.455 -9.048 -15.178 1.00 84.75 117 ASP A O 1
ATOM 949 N N . PRO A 1 118 ? 5.848 -11.244 -14.835 1.00 85.69 118 PRO A N 1
ATOM 950 C CA . PRO A 1 118 ? 7.050 -11.287 -15.664 1.00 85.69 118 PRO A CA 1
ATOM 951 C C . PRO A 1 118 ? 6.848 -10.719 -17.071 1.00 85.69 118 PRO A C 1
ATOM 953 O O . PRO A 1 118 ? 7.777 -10.125 -17.616 1.00 85.69 118 PRO A O 1
ATOM 956 N N . LYS A 1 119 ? 5.659 -10.898 -17.661 1.00 86.94 119 LYS A N 1
ATOM 957 C CA . LYS A 1 119 ? 5.345 -10.395 -18.999 1.00 86.94 119 LYS A CA 1
ATOM 958 C C . LYS A 1 119 ? 5.256 -8.870 -19.011 1.00 86.94 119 LYS A C 1
ATOM 960 O O . LYS A 1 119 ? 5.878 -8.239 -19.855 1.00 86.94 119 LYS A O 1
ATOM 965 N N . VAL A 1 120 ? 4.563 -8.284 -18.035 1.00 88.94 120 VAL A N 1
ATOM 966 C CA . VAL A 1 120 ? 4.437 -6.823 -17.890 1.00 88.94 120 VAL A CA 1
ATOM 967 C C . VAL A 1 120 ? 5.811 -6.185 -17.695 1.00 88.94 120 VAL A C 1
ATOM 969 O O . VAL A 1 120 ? 6.144 -5.204 -18.354 1.00 88.94 120 VAL A O 1
ATOM 972 N N . ILE A 1 121 ? 6.649 -6.782 -16.844 1.00 89.06 121 ILE A N 1
ATOM 973 C CA . ILE A 1 121 ? 8.030 -6.325 -16.636 1.00 89.06 121 ILE A CA 1
ATOM 974 C C . ILE A 1 121 ? 8.833 -6.419 -17.935 1.00 89.06 121 ILE A C 1
ATOM 976 O O . ILE A 1 121 ? 9.551 -5.481 -18.277 1.00 89.06 121 ILE A O 1
ATOM 980 N N . TYR A 1 122 ? 8.720 -7.537 -18.657 1.00 90.38 122 TYR A N 1
ATOM 981 C CA . TYR A 1 122 ? 9.414 -7.739 -19.925 1.00 90.38 122 TYR A CA 1
ATOM 982 C C . TYR A 1 122 ? 9.038 -6.661 -20.946 1.00 90.38 122 TYR A C 1
ATOM 984 O O . TYR A 1 122 ? 9.924 -6.006 -21.495 1.00 90.38 122 TYR A O 1
ATOM 992 N N . ASP A 1 123 ? 7.738 -6.444 -21.148 1.00 90.06 123 ASP A N 1
ATOM 993 C CA . ASP A 1 123 ? 7.210 -5.496 -22.128 1.00 90.06 123 ASP A CA 1
ATOM 994 C C . ASP A 1 123 ? 7.625 -4.054 -21.785 1.00 90.06 123 ASP A C 1
ATOM 996 O O . ASP A 1 123 ? 8.100 -3.320 -22.653 1.00 90.06 123 ASP A O 1
ATOM 1000 N N . ILE A 1 124 ? 7.548 -3.664 -20.506 1.00 91.75 124 ILE A N 1
ATOM 1001 C CA . ILE A 1 124 ? 7.959 -2.329 -20.046 1.00 91.75 124 ILE A CA 1
ATOM 1002 C C . ILE A 1 124 ? 9.464 -2.101 -20.237 1.00 91.75 124 ILE A C 1
ATOM 1004 O O . ILE A 1 124 ? 9.867 -1.049 -20.737 1.00 91.75 124 ILE A O 1
ATOM 1008 N N . LEU A 1 125 ? 10.308 -3.063 -19.852 1.00 92.38 125 LEU A N 1
ATOM 1009 C CA . LEU A 1 125 ? 11.762 -2.931 -19.995 1.00 92.38 125 LEU A CA 1
ATOM 1010 C C . LEU A 1 125 ? 12.194 -2.940 -21.466 1.00 92.38 125 LEU A C 1
ATOM 1012 O O . LEU A 1 125 ? 13.133 -2.231 -21.829 1.00 92.38 125 LEU A O 1
ATOM 1016 N N . LEU A 1 126 ? 11.513 -3.710 -22.320 1.00 92.25 126 LEU A N 1
ATOM 1017 C CA . LEU A 1 126 ? 11.759 -3.699 -23.760 1.00 92.25 126 LEU A CA 1
ATOM 1018 C C . LEU A 1 126 ? 11.409 -2.333 -24.363 1.00 92.25 126 LEU A C 1
ATOM 1020 O O . LEU A 1 126 ? 12.228 -1.754 -25.076 1.00 92.25 126 LEU A O 1
ATOM 1024 N N . GLN A 1 127 ? 10.245 -1.784 -24.009 1.00 91.94 127 GLN A N 1
ATOM 1025 C CA . GLN A 1 127 ? 9.836 -0.448 -24.439 1.00 91.94 127 GLN A CA 1
ATOM 1026 C C . GLN A 1 127 ? 10.831 0.625 -23.971 1.00 91.94 127 GLN A C 1
ATOM 1028 O O . GLN A 1 127 ? 11.164 1.540 -24.723 1.00 91.94 127 GLN A O 1
ATOM 1033 N N . GLU A 1 128 ? 11.341 0.518 -22.742 1.00 92.50 128 GLU A N 1
ATOM 1034 C CA . GLU A 1 128 ? 12.343 1.452 -22.230 1.00 92.50 128 GLU A CA 1
ATOM 1035 C C . GLU A 1 128 ? 13.643 1.392 -23.044 1.00 92.50 128 GLU A C 1
ATOM 1037 O O . GLU A 1 128 ? 14.181 2.431 -23.424 1.00 92.50 128 GLU A O 1
ATOM 1042 N N . ILE A 1 129 ? 14.115 0.194 -23.406 1.00 91.50 129 ILE A N 1
ATOM 1043 C CA . ILE A 1 129 ? 15.271 0.041 -24.302 1.00 91.50 129 ILE A CA 1
ATOM 1044 C C . ILE A 1 129 ? 15.018 0.733 -25.644 1.00 91.50 129 ILE A C 1
ATOM 1046 O O . ILE A 1 129 ? 15.902 1.437 -26.136 1.00 91.50 129 ILE A O 1
ATOM 1050 N N . GLU A 1 130 ? 13.835 0.560 -26.237 1.00 91.62 130 GLU A N 1
ATOM 1051 C CA . GLU A 1 130 ? 13.483 1.181 -27.517 1.00 91.62 130 GLU A CA 1
ATOM 1052 C C . GLU A 1 130 ? 13.490 2.711 -27.434 1.00 91.62 130 GLU A C 1
ATOM 1054 O O . GLU A 1 130 ? 14.088 3.369 -28.290 1.00 91.62 130 GLU A O 1
ATOM 1059 N N . ILE A 1 131 ? 12.903 3.278 -26.374 1.00 89.31 131 ILE A N 1
ATOM 1060 C CA . ILE A 1 131 ? 12.886 4.725 -26.113 1.00 89.31 131 ILE A CA 1
ATOM 1061 C C . ILE A 1 131 ? 14.315 5.257 -25.969 1.00 89.31 131 ILE A C 1
ATOM 1063 O O . ILE A 1 131 ? 14.690 6.242 -26.614 1.00 89.31 131 ILE A O 1
ATOM 1067 N N . GLN A 1 132 ? 15.142 4.595 -25.158 1.00 89.88 132 GLN A N 1
ATOM 1068 C CA . GLN A 1 132 ? 16.519 5.023 -24.924 1.00 89.88 132 GLN A CA 1
ATOM 1069 C C . GLN A 1 132 ? 17.389 4.879 -26.181 1.00 89.88 132 GLN A C 1
ATOM 1071 O O . GLN A 1 132 ? 18.208 5.756 -26.469 1.00 89.88 132 GLN A O 1
ATOM 1076 N N . ALA A 1 133 ? 17.194 3.817 -26.967 1.00 89.44 133 ALA A N 1
ATOM 1077 C CA . ALA A 1 133 ? 17.913 3.592 -28.218 1.00 89.44 133 ALA A CA 1
ATOM 1078 C C . ALA A 1 133 ? 17.508 4.591 -29.312 1.00 89.44 133 ALA A C 1
ATOM 1080 O O . ALA A 1 133 ? 18.368 5.064 -30.059 1.00 89.44 133 ALA A O 1
ATOM 1081 N N . ALA A 1 134 ? 16.222 4.939 -29.405 1.00 88.88 134 ALA A N 1
ATOM 1082 C CA . ALA A 1 134 ? 15.740 5.982 -30.306 1.00 88.88 134 ALA A CA 1
ATOM 1083 C C . ALA A 1 134 ? 16.317 7.353 -29.922 1.00 88.88 134 ALA A C 1
ATOM 1085 O O . ALA A 1 134 ? 16.842 8.060 -30.784 1.00 88.88 134 ALA A O 1
ATOM 1086 N N . GLY A 1 135 ? 16.308 7.685 -28.626 1.00 86.12 135 GLY A N 1
ATOM 1087 C CA . GLY A 1 135 ? 16.905 8.914 -28.102 1.00 86.12 135 GLY A CA 1
ATOM 1088 C C . GLY A 1 135 ? 18.403 9.018 -28.391 1.00 86.12 135 GLY A C 1
ATOM 1089 O O . GLY A 1 135 ? 18.856 10.053 -28.866 1.00 86.12 135 GLY A O 1
ATOM 1090 N N . ALA A 1 136 ? 19.162 7.931 -28.228 1.00 87.62 136 ALA A N 1
ATOM 1091 C CA . ALA A 1 136 ? 20.598 7.907 -28.521 1.00 87.62 136 ALA A CA 1
ATOM 1092 C C . ALA A 1 136 ? 20.938 8.170 -30.003 1.00 87.62 136 ALA A C 1
ATOM 1094 O O . ALA A 1 136 ? 22.031 8.645 -30.304 1.00 87.62 136 ALA A O 1
ATOM 1095 N N . ARG A 1 137 ? 20.020 7.879 -30.939 1.00 81.50 137 ARG A N 1
ATOM 1096 C CA . ARG A 1 137 ? 20.202 8.219 -32.363 1.00 81.50 137 ARG A CA 1
ATOM 1097 C C . ARG A 1 137 ? 20.011 9.711 -32.637 1.00 81.50 137 ARG A C 1
ATOM 1099 O O . ARG A 1 137 ? 20.654 10.228 -33.544 1.00 81.50 137 ARG A O 1
ATOM 1106 N N . GLY A 1 138 ? 19.119 10.371 -31.896 1.00 83.81 138 GLY A N 1
ATOM 1107 C CA . GLY A 1 138 ? 18.844 11.805 -32.036 1.00 83.81 138 GLY A CA 1
ATOM 1108 C C . GLY A 1 138 ? 19.793 12.696 -31.231 1.00 83.81 138 GLY A C 1
ATOM 1109 O O . GLY A 1 138 ? 20.148 13.773 -31.698 1.00 83.81 138 GLY A O 1
ATOM 1110 N N . HIS A 1 139 ? 20.219 12.218 -30.059 1.00 85.44 139 HIS A N 1
ATOM 1111 C CA . HIS A 1 139 ? 20.990 12.955 -29.054 1.00 85.44 139 HIS A CA 1
ATOM 1112 C C . HIS A 1 139 ? 22.085 12.063 -28.438 1.00 85.44 139 HIS A C 1
ATOM 1114 O O . HIS A 1 139 ? 21.968 11.625 -27.287 1.00 85.44 139 HIS A O 1
ATOM 1120 N N . PRO A 1 140 ? 23.143 11.718 -29.196 1.00 83.31 140 PRO A N 1
ATOM 1121 C CA . PRO A 1 140 ? 24.215 10.838 -28.719 1.00 83.31 140 PRO A CA 1
ATOM 1122 C C . PRO A 1 140 ? 25.038 11.425 -27.558 1.00 83.31 140 PRO A C 1
ATOM 1124 O O . PRO A 1 140 ? 25.758 10.689 -26.885 1.00 83.31 140 PRO A O 1
ATOM 1127 N N . GLU A 1 141 ? 24.960 12.735 -27.325 1.00 85.00 141 GLU A N 1
ATOM 1128 C CA . GLU A 1 141 ? 25.646 13.459 -26.252 1.00 85.00 141 GLU A CA 1
ATOM 1129 C C . GLU A 1 141 ? 25.062 13.217 -24.852 1.00 85.00 141 GLU A C 1
ATOM 1131 O O . GLU A 1 141 ? 25.718 13.520 -23.852 1.00 85.00 141 GLU A O 1
ATOM 1136 N N . GLU A 1 142 ? 23.845 12.678 -24.754 1.00 83.06 142 GLU A N 1
ATOM 1137 C CA . GLU A 1 142 ? 23.194 12.460 -23.467 1.00 83.06 142 GLU A CA 1
ATOM 1138 C C . GLU A 1 142 ? 23.791 11.268 -22.707 1.00 83.06 142 GLU A C 1
ATOM 1140 O O . GLU A 1 142 ? 23.687 10.097 -23.088 1.00 83.06 142 GLU A O 1
ATOM 1145 N N . VAL A 1 143 ? 24.411 11.584 -21.572 1.00 79.31 143 VAL A N 1
ATOM 1146 C CA . VAL A 1 143 ? 25.068 10.614 -20.697 1.00 79.31 143 VAL A CA 1
ATOM 1147 C C . VAL A 1 143 ? 24.018 9.831 -19.902 1.00 79.31 143 VAL A C 1
ATOM 1149 O O . VAL A 1 143 ? 23.109 10.415 -19.323 1.00 79.31 143 VAL A O 1
ATOM 1152 N N . GLY A 1 144 ? 24.164 8.505 -19.831 1.00 80.50 144 GLY A N 1
ATOM 1153 C CA . GLY A 1 144 ? 23.324 7.630 -18.995 1.00 80.50 144 GLY A CA 1
ATOM 1154 C C . GLY A 1 144 ? 22.417 6.668 -19.766 1.00 80.50 144 GLY A C 1
ATOM 1155 O O . GLY A 1 144 ? 22.100 5.604 -19.244 1.00 80.50 144 GLY A O 1
ATOM 1156 N N . ARG A 1 145 ? 22.117 6.948 -21.043 1.00 85.25 145 ARG A N 1
ATOM 1157 C CA . ARG A 1 145 ? 21.246 6.096 -21.881 1.00 85.25 145 ARG A CA 1
ATOM 1158 C C . ARG A 1 145 ? 21.791 4.678 -22.059 1.00 85.25 145 ARG A C 1
ATOM 1160 O O . ARG A 1 145 ? 21.071 3.698 -21.895 1.00 85.25 145 ARG A O 1
ATOM 1167 N N . PHE A 1 146 ? 23.084 4.559 -22.364 1.00 87.12 146 PHE A N 1
ATOM 1168 C CA . PHE A 1 146 ? 23.727 3.259 -22.573 1.00 87.12 146 PHE A CA 1
ATOM 1169 C C . PHE A 1 146 ? 23.757 2.391 -21.296 1.00 87.12 146 PHE A C 1
ATOM 1171 O O . PHE A 1 146 ? 23.372 1.225 -21.383 1.00 87.12 146 PHE A O 1
ATOM 1178 N N . PRO A 1 147 ? 24.130 2.918 -20.107 1.00 88.31 147 PRO A N 1
ATOM 1179 C CA . PRO A 1 147 ? 23.948 2.208 -18.840 1.00 88.31 147 PRO A CA 1
ATOM 1180 C C . PRO A 1 147 ? 22.527 1.676 -18.610 1.00 88.31 147 PRO A C 1
ATOM 1182 O O . PRO A 1 147 ? 22.387 0.499 -18.284 1.00 88.31 147 PRO A O 1
ATOM 1185 N N . THR A 1 148 ? 21.488 2.490 -18.830 1.00 87.56 148 THR A N 1
ATOM 1186 C CA . THR A 1 148 ? 20.084 2.073 -18.650 1.00 87.56 148 THR A CA 1
ATOM 1187 C C . THR A 1 148 ? 19.694 0.956 -19.617 1.00 87.56 148 THR A C 1
ATOM 1189 O O . THR A 1 148 ? 19.131 -0.052 -19.192 1.00 87.56 148 THR A O 1
ATOM 1192 N N . ILE A 1 149 ? 20.062 1.078 -20.900 1.00 89.88 149 ILE A N 1
ATOM 1193 C CA . ILE A 1 149 ? 19.844 0.027 -21.909 1.00 89.88 149 ILE A CA 1
ATOM 1194 C C . ILE A 1 149 ? 20.505 -1.284 -21.469 1.00 89.88 149 ILE A C 1
ATOM 1196 O O . ILE A 1 149 ? 19.875 -2.341 -21.502 1.00 89.88 149 ILE A O 1
ATOM 1200 N N . MET A 1 150 ? 21.763 -1.221 -21.026 1.00 90.88 150 MET A N 1
ATOM 1201 C CA . MET A 1 150 ? 22.510 -2.396 -20.575 1.00 90.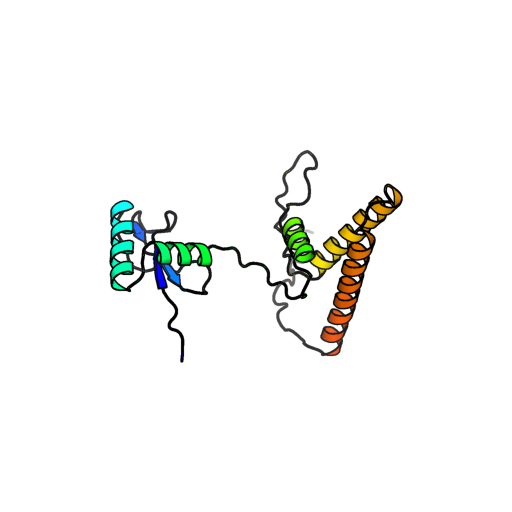88 150 MET A CA 1
ATOM 1202 C C . MET A 1 150 ? 21.884 -3.037 -19.335 1.00 90.88 150 MET A C 1
ATOM 1204 O O . MET A 1 150 ? 21.776 -4.261 -19.277 1.00 90.88 150 MET A O 1
ATOM 1208 N N . GLN A 1 151 ? 21.451 -2.239 -18.357 1.00 87.94 151 GLN A N 1
ATOM 1209 C CA . GLN A 1 151 ? 20.769 -2.745 -17.165 1.00 87.94 151 GLN A CA 1
ATOM 1210 C C . GLN A 1 151 ? 19.463 -3.456 -17.527 1.00 87.94 151 GLN A C 1
ATOM 1212 O O . GLN A 1 151 ? 19.255 -4.590 -17.094 1.00 87.94 151 GLN A O 1
ATOM 1217 N N . CYS A 1 152 ? 18.629 -2.845 -18.373 1.00 88.19 152 CYS A N 1
ATOM 1218 C CA . CYS A 1 152 ? 17.390 -3.462 -18.844 1.00 88.19 152 CYS A CA 1
ATOM 1219 C C . CYS A 1 152 ? 17.674 -4.777 -19.584 1.00 88.19 152 CYS A C 1
ATOM 1221 O O . CYS A 1 152 ? 17.070 -5.801 -19.272 1.00 88.19 152 CYS A O 1
ATOM 1223 N N . ALA A 1 153 ? 18.646 -4.792 -20.502 1.00 90.44 153 ALA A N 1
ATOM 1224 C CA . ALA A 1 153 ? 19.003 -5.988 -21.265 1.00 90.44 153 ALA A CA 1
ATOM 1225 C C . ALA A 1 153 ? 19.482 -7.145 -20.368 1.00 90.44 153 ALA A C 1
ATOM 1227 O O . ALA A 1 153 ? 19.072 -8.288 -20.568 1.00 90.44 153 ALA A O 1
ATOM 1228 N N . LEU A 1 154 ? 20.305 -6.860 -19.351 1.00 88.88 154 LEU A N 1
ATOM 1229 C CA . LEU A 1 154 ? 20.768 -7.870 -18.391 1.00 88.88 154 LEU A CA 1
ATOM 1230 C C . LEU A 1 154 ? 19.614 -8.466 -17.576 1.00 88.88 154 LEU A C 1
ATOM 1232 O O . LEU A 1 154 ? 19.587 -9.674 -17.339 1.00 88.88 154 LEU A O 1
ATOM 1236 N N . ILE A 1 155 ? 18.653 -7.636 -17.169 1.00 87.69 155 ILE A N 1
ATOM 1237 C CA . ILE A 1 155 ? 17.459 -8.080 -16.445 1.00 87.69 155 ILE A CA 1
ATOM 1238 C C . ILE A 1 155 ? 16.582 -8.955 -17.346 1.00 87.69 155 ILE A C 1
ATOM 1240 O O . ILE A 1 155 ? 16.165 -10.033 -16.927 1.00 87.69 155 ILE A O 1
ATOM 1244 N N . LEU A 1 156 ? 16.340 -8.541 -18.592 1.00 88.88 156 LEU A N 1
ATOM 1245 C CA . LEU A 1 156 ? 15.565 -9.324 -19.561 1.00 88.88 156 LEU A CA 1
ATOM 1246 C C . LEU A 1 156 ? 16.206 -10.692 -19.834 1.00 88.88 156 LEU A C 1
ATOM 1248 O O . LEU A 1 156 ? 15.515 -11.712 -19.878 1.00 88.88 156 LEU A O 1
ATOM 1252 N N . GLU A 1 157 ? 17.532 -10.733 -19.962 1.00 88.62 157 GLU A N 1
ATOM 1253 C CA . GLU A 1 157 ? 18.290 -11.979 -20.082 1.00 88.62 157 GLU A CA 1
ATOM 1254 C C . GLU A 1 157 ? 18.132 -12.862 -18.835 1.00 88.62 157 GLU A C 1
ATOM 1256 O O . GLU A 1 157 ? 17.843 -14.056 -18.952 1.00 88.62 157 GLU A O 1
ATOM 1261 N N . TYR A 1 158 ? 18.231 -12.283 -17.636 1.00 84.44 158 TYR A N 1
ATOM 1262 C CA . TYR A 1 158 ? 17.994 -13.005 -16.385 1.00 84.44 158 TYR A CA 1
ATOM 1263 C C . TYR A 1 158 ? 16.582 -13.609 -16.321 1.00 84.44 158 TYR A C 1
ATOM 1265 O O . TYR A 1 158 ? 16.443 -14.801 -16.034 1.00 84.44 158 TYR A O 1
ATOM 1273 N N . LEU A 1 159 ? 15.544 -12.835 -16.658 1.00 83.00 159 LEU A N 1
ATOM 1274 C CA . LEU A 1 159 ? 14.155 -13.309 -16.707 1.00 83.00 159 LEU A CA 1
ATOM 1275 C C . LEU A 1 159 ? 14.000 -14.484 -17.680 1.00 83.00 159 LEU A C 1
ATOM 1277 O O . LEU A 1 159 ? 13.412 -15.510 -17.332 1.00 83.00 159 LEU A O 1
ATOM 1281 N N . ARG A 1 160 ? 14.608 -14.388 -18.868 1.00 83.56 160 ARG A N 1
ATOM 1282 C CA . ARG A 1 160 ? 14.594 -15.451 -19.883 1.00 83.56 160 ARG A CA 1
ATOM 1283 C C . ARG A 1 160 ? 15.222 -16.755 -19.383 1.00 83.56 160 ARG A C 1
ATOM 1285 O O . ARG A 1 160 ? 14.784 -17.838 -19.772 1.00 83.56 160 ARG A O 1
ATOM 1292 N N . HIS A 1 161 ? 16.256 -16.673 -18.549 1.00 80.56 161 HIS A N 1
ATOM 1293 C CA . HIS A 1 161 ? 16.918 -17.843 -17.970 1.00 80.56 161 HIS A CA 1
ATOM 1294 C C . HIS A 1 161 ? 16.199 -18.395 -16.730 1.00 80.56 161 HIS A C 1
ATOM 1296 O O . HIS A 1 161 ? 16.182 -19.613 -16.545 1.00 80.56 161 HIS A O 1
ATOM 1302 N N . GLY A 1 162 ? 15.565 -17.539 -15.925 1.00 68.38 162 GLY A N 1
ATOM 1303 C CA . GLY A 1 162 ? 14.770 -17.942 -14.761 1.00 68.38 162 GLY A CA 1
ATOM 1304 C C . GLY A 1 162 ? 13.548 -18.789 -15.131 1.00 68.38 162 GLY A C 1
ATOM 1305 O O . GLY A 1 162 ? 13.294 -19.805 -14.484 1.00 68.38 162 GLY A O 1
ATOM 1306 N N . VAL A 1 163 ? 12.857 -18.447 -16.225 1.00 60.44 163 VAL A N 1
ATOM 1307 C CA . VAL A 1 163 ? 11.717 -19.229 -16.748 1.00 60.44 163 VAL A CA 1
ATOM 1308 C C . VAL A 1 163 ? 12.148 -20.651 -17.132 1.00 60.44 163 VAL A C 1
ATOM 1310 O O . VAL A 1 163 ? 11.513 -21.627 -16.739 1.00 60.44 163 VAL A O 1
ATOM 1313 N N . LYS A 1 164 ? 13.306 -20.793 -17.790 1.00 59.75 164 LYS A N 1
ATOM 1314 C CA . LYS A 1 164 ? 13.840 -22.102 -18.206 1.00 59.75 164 LYS A CA 1
ATOM 1315 C C . LYS A 1 164 ? 14.219 -23.006 -17.030 1.00 59.75 164 LYS A C 1
ATOM 1317 O O . LYS A 1 164 ? 14.159 -24.225 -17.159 1.00 59.75 164 LYS A O 1
ATOM 1322 N N . GLN A 1 165 ? 14.627 -22.439 -15.893 1.00 55.72 165 GLN A N 1
ATOM 1323 C CA . GLN A 1 165 ? 14.965 -23.225 -14.701 1.00 55.72 165 GLN A CA 1
ATOM 1324 C C . GLN A 1 165 ? 13.721 -23.742 -13.969 1.00 55.72 165 GLN A C 1
ATOM 1326 O O . GLN A 1 165 ? 13.763 -24.849 -13.441 1.00 55.72 165 GLN A O 1
ATOM 1331 N N . GLN A 1 166 ? 12.616 -22.992 -13.977 1.00 52.97 166 GLN A N 1
ATOM 1332 C CA . GLN A 1 166 ? 11.345 -23.439 -13.395 1.00 52.97 166 GLN A CA 1
ATOM 1333 C C . GLN A 1 166 ? 10.684 -24.534 -14.245 1.00 52.97 166 GLN A C 1
ATOM 1335 O O . GLN A 1 166 ? 10.204 -25.525 -13.697 1.00 52.97 166 GLN A O 1
ATOM 1340 N N . GLU A 1 167 ? 10.752 -24.417 -15.574 1.00 54.16 167 GLU A N 1
ATOM 1341 C CA . GLU A 1 167 ? 10.293 -25.458 -16.505 1.00 54.16 167 GLU A CA 1
ATOM 1342 C C . GLU A 1 167 ? 11.139 -26.740 -16.405 1.00 54.16 167 GLU A C 1
ATOM 1344 O O . GLU A 1 167 ? 10.600 -27.845 -16.395 1.00 54.16 167 GLU A O 1
ATOM 1349 N N . ALA A 1 168 ? 12.464 -26.612 -16.257 1.00 53.38 168 ALA A N 1
ATOM 1350 C CA . ALA A 1 168 ? 13.367 -27.757 -16.108 1.00 53.38 168 ALA A CA 1
ATOM 1351 C C . ALA A 1 168 ? 13.240 -28.479 -14.753 1.00 53.38 168 ALA A C 1
ATOM 1353 O O . ALA A 1 168 ? 13.642 -29.637 -14.639 1.00 53.38 168 ALA A O 1
ATOM 1354 N N . GLN A 1 169 ? 12.701 -27.815 -13.726 1.00 46.31 169 GLN A N 1
ATOM 1355 C CA . GLN A 1 169 ? 12.517 -28.384 -12.386 1.00 46.31 169 GLN A CA 1
ATOM 1356 C C . GLN A 1 169 ? 11.153 -29.050 -12.177 1.00 46.31 169 GLN A C 1
ATOM 1358 O O . GLN A 1 169 ? 10.920 -29.582 -11.093 1.00 46.31 169 GLN A O 1
ATOM 1363 N N . GLY A 1 170 ? 10.269 -29.070 -13.184 1.00 48.34 170 GLY A N 1
ATOM 1364 C CA . GLY A 1 170 ? 9.006 -29.809 -13.106 1.00 48.34 170 GLY A CA 1
ATOM 1365 C C . GLY A 1 170 ? 8.160 -29.432 -11.889 1.00 48.34 170 GLY A C 1
ATOM 1366 O O . GLY A 1 170 ? 7.521 -30.299 -11.295 1.00 48.34 170 GLY A O 1
ATOM 1367 N N . ILE A 1 171 ? 8.178 -28.156 -11.482 1.00 50.16 171 ILE A N 1
ATOM 1368 C CA . ILE A 1 171 ? 7.233 -27.653 -10.485 1.00 50.16 171 ILE A CA 1
ATOM 1369 C C . ILE A 1 171 ? 5.894 -27.512 -11.202 1.00 50.16 171 ILE A C 1
ATOM 1371 O O . ILE A 1 171 ? 5.528 -26.455 -11.712 1.00 50.16 171 ILE A O 1
ATOM 1375 N N . ASP A 1 172 ? 5.197 -28.640 -11.269 1.00 50.34 172 ASP A N 1
ATOM 1376 C CA . ASP A 1 172 ? 3.797 -28.766 -11.635 1.00 50.34 172 ASP A CA 1
ATOM 1377 C C . ASP A 1 172 ? 2.975 -28.083 -10.527 1.00 50.34 172 ASP A C 1
ATOM 1379 O O . ASP A 1 172 ? 2.498 -28.691 -9.568 1.00 50.34 172 ASP A O 1
ATOM 1383 N N . GLY A 1 173 ? 2.929 -26.752 -10.589 1.00 44.84 173 GLY A N 1
ATOM 1384 C CA . GLY A 1 173 ? 2.121 -25.907 -9.726 1.00 44.84 173 GLY A CA 1
ATOM 1385 C C . GLY A 1 173 ? 0.668 -26.001 -10.157 1.00 44.84 173 GLY A C 1
ATOM 1386 O O . GLY A 1 173 ? 0.184 -25.184 -10.940 1.00 44.84 173 GLY A O 1
ATOM 1387 N N . GLN A 1 174 ? -0.002 -27.031 -9.652 1.00 42.78 174 GLN A N 1
ATOM 1388 C CA . GLN A 1 174 ? -1.443 -27.237 -9.680 1.00 42.78 174 GLN A CA 1
ATOM 1389 C C . GLN A 1 174 ? -2.193 -26.011 -9.125 1.00 42.78 174 GLN A C 1
ATOM 1391 O O . GLN A 1 174 ? -2.588 -26.012 -7.972 1.00 42.78 174 GLN A O 1
ATOM 1396 N N . ASP A 1 175 ? -2.404 -24.976 -9.938 1.00 43.47 175 ASP A N 1
ATOM 1397 C CA . ASP A 1 175 ? -3.385 -23.907 -9.683 1.00 43.47 175 ASP A CA 1
ATOM 1398 C C . ASP A 1 175 ? -3.918 -23.288 -10.992 1.00 43.47 175 ASP A C 1
ATOM 1400 O O . ASP A 1 175 ? -4.369 -22.149 -11.046 1.00 43.47 175 ASP A O 1
ATOM 1404 N N . ARG A 1 176 ? -3.963 -24.072 -12.079 1.00 44.31 176 ARG A N 1
ATOM 1405 C CA . ARG A 1 176 ? -4.892 -23.810 -13.193 1.00 44.31 176 ARG A CA 1
ATOM 1406 C C . ARG A 1 176 ? -6.199 -24.567 -12.963 1.00 44.31 176 ARG A C 1
ATOM 1408 O O . ARG A 1 176 ? -6.538 -25.488 -13.702 1.00 44.31 176 ARG A O 1
ATOM 1415 N N . LYS A 1 177 ? -6.948 -24.192 -11.923 1.00 42.34 177 LYS A N 1
ATOM 1416 C CA . LYS A 1 177 ? -8.391 -24.461 -11.879 1.00 42.34 177 LYS A CA 1
ATOM 1417 C C . LYS A 1 177 ? -9.126 -23.262 -12.463 1.00 42.34 177 LYS A C 1
ATOM 1419 O O . LYS A 1 177 ? -9.129 -22.194 -11.868 1.00 42.34 177 LYS A O 1
ATOM 1424 N N . GLY A 1 178 ? -9.808 -23.505 -13.580 1.00 41.22 178 GLY A N 1
ATOM 1425 C CA . GLY A 1 178 ? -10.965 -22.718 -13.997 1.00 41.22 178 GLY A CA 1
ATOM 1426 C C . GLY A 1 178 ? -10.735 -21.810 -15.195 1.00 41.22 178 GLY A C 1
ATOM 1427 O O . GLY A 1 178 ? -10.669 -20.609 -15.021 1.00 41.22 178 GLY A O 1
ATOM 1428 N N . TYR A 1 179 ? -10.664 -22.390 -16.393 1.00 37.03 179 TYR A N 1
ATOM 1429 C CA . TYR A 1 179 ? -11.395 -21.904 -17.574 1.00 37.03 179 TYR A CA 1
ATOM 1430 C C . TYR A 1 179 ? -11.386 -23.032 -18.615 1.00 37.03 179 TYR A C 1
ATOM 1432 O O . TYR A 1 179 ? -10.621 -23.046 -19.572 1.00 37.03 179 TYR A O 1
ATOM 1440 N N . THR A 1 180 ? -12.201 -24.058 -18.366 1.00 42.41 180 THR A N 1
ATOM 1441 C CA . THR A 1 180 ? -12.781 -24.839 -19.462 1.00 42.41 180 THR A CA 1
ATOM 1442 C C . THR A 1 180 ? -14.081 -24.140 -19.811 1.00 42.41 180 THR A C 1
ATOM 1444 O O . THR A 1 180 ? -15.051 -24.232 -19.058 1.00 42.41 180 THR A O 1
ATOM 1447 N N . ASP A 1 181 ? -14.056 -23.391 -20.903 1.00 37.94 181 ASP A N 1
ATOM 1448 C CA . ASP A 1 181 ? -15.242 -22.804 -21.502 1.00 37.94 181 ASP A CA 1
ATOM 1449 C C . ASP A 1 181 ? -16.063 -23.944 -22.124 1.00 37.94 181 ASP A C 1
ATOM 1451 O O . ASP A 1 181 ? -15.706 -24.520 -23.151 1.00 37.94 181 ASP A O 1
ATOM 1455 N N . THR A 1 182 ? -17.102 -24.378 -21.415 1.00 46.84 182 THR A N 1
ATOM 1456 C CA . THR A 1 182 ? -18.147 -25.249 -21.953 1.00 46.84 182 THR A CA 1
ATOM 1457 C C . THR A 1 182 ? -19.295 -24.378 -22.434 1.00 46.84 182 THR A C 1
ATOM 1459 O O . THR A 1 182 ? -20.178 -24.084 -21.631 1.00 46.84 182 THR A O 1
ATOM 1462 N N . GLN A 1 183 ? -19.332 -24.050 -23.726 1.00 40.69 183 GLN A N 1
ATOM 1463 C CA . GLN A 1 183 ? -20.567 -23.721 -24.449 1.00 40.69 183 GLN A CA 1
ATOM 1464 C C . GLN A 1 183 ? -20.477 -24.140 -25.926 1.00 40.69 183 GLN A C 1
ATOM 1466 O O . GLN A 1 183 ? -20.475 -23.308 -26.818 1.00 40.69 183 GLN A O 1
ATOM 1471 N N . ASP A 1 184 ? -20.488 -25.450 -26.179 1.00 45.88 184 ASP A N 1
ATOM 1472 C CA . ASP A 1 184 ? -21.035 -25.998 -27.427 1.00 45.88 184 ASP A CA 1
ATOM 1473 C C . ASP A 1 184 ? -22.324 -26.745 -27.076 1.00 45.88 184 ASP A C 1
ATOM 1475 O O . ASP A 1 184 ? -22.326 -27.925 -26.712 1.00 45.88 184 ASP A O 1
ATOM 1479 N N . ARG A 1 185 ? -23.446 -26.018 -27.105 1.00 43.59 185 ARG A N 1
ATOM 1480 C CA . ARG A 1 185 ? -24.786 -26.608 -27.037 1.00 43.59 185 ARG A CA 1
ATOM 1481 C C . ARG A 1 185 ? -25.807 -25.730 -27.755 1.00 43.59 185 ARG A C 1
ATOM 1483 O O . ARG A 1 185 ? -26.691 -25.164 -27.127 1.00 43.59 185 ARG A O 1
ATOM 1490 N N . GLU A 1 186 ? -25.732 -25.701 -29.079 1.00 46.94 186 GLU A N 1
ATOM 1491 C CA . GLU A 1 186 ? -26.890 -25.392 -29.920 1.00 46.94 186 GLU A CA 1
ATOM 1492 C C . GLU A 1 186 ? -27.263 -26.638 -30.728 1.00 46.94 186 GLU A C 1
ATOM 1494 O O . GLU A 1 186 ? -26.713 -26.930 -31.786 1.00 46.94 186 GLU A O 1
ATOM 1499 N N . ASN A 1 187 ? -28.208 -27.408 -30.183 1.00 47.03 187 ASN A N 1
ATOM 1500 C CA . ASN A 1 187 ? -28.993 -28.353 -30.964 1.00 47.03 187 ASN A CA 1
ATOM 1501 C C . ASN A 1 187 ? -30.060 -27.554 -31.720 1.00 47.03 187 ASN A C 1
ATOM 1503 O O . ASN A 1 187 ? -31.047 -27.133 -31.118 1.00 47.03 187 ASN A O 1
ATOM 1507 N N . TYR A 1 188 ? -29.885 -27.400 -33.030 1.00 43.31 188 TYR A N 1
ATOM 1508 C CA . TYR A 1 188 ? -30.992 -27.160 -33.950 1.00 43.31 188 TYR A CA 1
ATOM 1509 C C . TYR A 1 188 ? -31.646 -28.505 -34.285 1.00 43.31 188 TYR A C 1
ATOM 1511 O O . TYR A 1 188 ? -31.066 -29.337 -34.979 1.00 43.31 188 TYR A O 1
ATOM 1519 N N . THR A 1 189 ? -32.866 -28.711 -33.798 1.00 51.75 189 THR A N 1
ATOM 1520 C CA . THR A 1 189 ? -33.837 -29.618 -34.417 1.00 51.75 189 THR A CA 1
ATOM 1521 C C . THR A 1 189 ? -35.002 -28.776 -34.910 1.00 51.75 189 THR A C 1
ATOM 1523 O O . THR A 1 189 ? -35.891 -28.454 -34.127 1.00 51.75 189 THR A O 1
ATOM 1526 N N . GLU A 1 190 ? -34.993 -28.445 -36.198 1.00 49.62 190 GLU A N 1
ATOM 1527 C CA . GLU A 1 190 ? -36.202 -28.180 -36.975 1.00 49.62 190 GLU A CA 1
ATOM 1528 C C . GLU A 1 190 ? -36.067 -28.872 -38.340 1.00 49.62 190 GLU A C 1
ATOM 1530 O O . GLU A 1 190 ? -35.039 -28.735 -39.008 1.00 49.62 190 GLU A O 1
ATOM 1535 N N . ASN A 1 191 ? -37.155 -29.563 -38.709 1.00 48.19 191 ASN A N 1
ATOM 1536 C CA . ASN A 1 191 ? -37.453 -30.367 -39.909 1.00 48.19 191 ASN A CA 1
ATOM 1537 C C . ASN A 1 191 ? -37.139 -31.866 -39.860 1.00 48.19 191 ASN A C 1
ATOM 1539 O O . ASN A 1 191 ? -35.964 -32.265 -39.998 1.00 48.19 191 ASN A O 1
#

Secondary structure (DSSP, 8-state):
---PPPEEEEEEEEEEETTEEEEEEEETT--S-EEEEEE--S-HHHHHHHHHHHHHHTT--HHHHHHHHHHHHS--PPP-TT---HHHHHHHHHHHHS-----TT----PPPP-TT-HHHHHHHHHHHHHHHHHHHHH-TT-TTHHHHHHHHHHHHHHHHHHHHHHHHTT---------------------

Foldseek 3Di:
DDDDKDKAWDWDPVQDDPQFTWIWMFIHPAADTHTDPDTQGNDPVSVHVVRQVVCVVVVHHPVNNVVSVVVNHPDPLQDPPLPADPVLLVQLQVVQQDQPDPDPDDPDPDDRHRSPDLVSSLVSLVVLLVVLVVCCVVCVPDPDSVVSNVSSVVSNVVSVVVVVVVVVVPPPPPDPPDDPDDDPDDDDDDD

Radius of gyration: 25.5 Å; chains: 1; bounding box: 63×44×67 Å